Protein AF-A0A5E4I4A8-F1 (afdb_monomer)

Structure (mmCIF, N/CA/C/O backbone):
data_AF-A0A5E4I4A8-F1
#
_entry.id   AF-A0A5E4I4A8-F1
#
loop_
_atom_site.group_PDB
_atom_site.id
_atom_site.type_symbol
_atom_site.label_atom_id
_atom_site.label_alt_id
_atom_site.label_comp_id
_atom_site.label_asym_id
_atom_site.label_entity_id
_atom_site.label_seq_id
_atom_site.pdbx_PDB_ins_code
_atom_site.Cartn_x
_atom_site.Cartn_y
_atom_site.Cartn_z
_atom_site.occupancy
_atom_site.B_iso_or_equiv
_atom_site.auth_seq_id
_atom_site.auth_comp_id
_atom_site.auth_asym_id
_atom_site.auth_atom_id
_atom_site.pdbx_PDB_model_num
ATOM 1 N N . MET A 1 1 ? 33.532 -43.394 12.804 1.00 42.19 1 MET A N 1
ATOM 2 C CA . MET A 1 1 ? 33.111 -42.049 12.345 1.00 42.19 1 MET A CA 1
ATOM 3 C C . MET A 1 1 ? 32.537 -42.157 10.935 1.00 42.19 1 MET A C 1
ATOM 5 O O . MET A 1 1 ? 33.302 -42.261 9.991 1.00 42.19 1 MET A O 1
ATOM 9 N N . VAL A 1 2 ? 31.209 -42.171 10.777 1.00 45.16 2 VAL A N 1
ATOM 10 C CA . VAL A 1 2 ? 30.544 -42.141 9.459 1.00 45.16 2 VAL A CA 1
ATOM 11 C C . VAL A 1 2 ? 29.612 -40.932 9.441 1.00 45.16 2 VAL A C 1
ATOM 13 O O . VAL A 1 2 ? 28.458 -40.999 9.845 1.00 45.16 2 VAL A O 1
ATOM 16 N N . LYS A 1 3 ? 30.147 -39.784 9.027 1.00 49.97 3 LYS A N 1
ATOM 17 C CA . LYS A 1 3 ? 29.369 -38.609 8.617 1.00 49.97 3 LYS A CA 1
ATOM 18 C C . LYS A 1 3 ? 29.697 -38.352 7.151 1.00 49.97 3 LYS A C 1
ATOM 20 O O . LYS A 1 3 ? 30.844 -38.513 6.756 1.00 49.97 3 LYS A O 1
ATOM 25 N N . SER A 1 4 ? 28.704 -37.878 6.397 1.00 52.06 4 SER A N 1
ATOM 26 C CA . SER A 1 4 ? 28.841 -37.271 5.060 1.00 52.06 4 SER A CA 1
ATOM 27 C C . SER A 1 4 ? 28.656 -38.174 3.828 1.00 52.06 4 SER A C 1
ATOM 29 O O . SER A 1 4 ? 29.564 -38.317 3.016 1.00 52.06 4 SER A O 1
ATOM 31 N N . LYS A 1 5 ? 27.431 -38.674 3.592 1.00 49.72 5 LYS A N 1
ATOM 32 C CA . LYS A 1 5 ? 26.949 -38.943 2.211 1.00 49.72 5 LYS A CA 1
ATOM 33 C C . LYS A 1 5 ? 25.520 -38.459 1.892 1.00 49.72 5 LYS A C 1
ATOM 35 O O . LYS A 1 5 ? 25.134 -38.472 0.731 1.00 49.72 5 LYS A O 1
ATOM 40 N N . MET A 1 6 ? 24.762 -37.919 2.855 1.00 45.81 6 MET A N 1
ATOM 41 C CA . MET A 1 6 ? 23.380 -37.445 2.620 1.00 45.81 6 MET A CA 1
ATOM 42 C C . MET A 1 6 ? 23.241 -35.996 2.097 1.00 45.81 6 MET A C 1
ATOM 44 O O . MET A 1 6 ? 22.152 -35.600 1.695 1.00 45.81 6 MET A O 1
ATOM 48 N N . CYS A 1 7 ? 24.314 -35.196 2.024 1.00 48.91 7 CYS A N 1
ATOM 49 C CA . CYS A 1 7 ? 24.229 -33.786 1.586 1.00 48.91 7 CYS A CA 1
ATOM 50 C C . CYS A 1 7 ? 24.335 -33.557 0.063 1.00 48.91 7 CYS A C 1
ATOM 52 O O . CYS A 1 7 ? 24.042 -32.460 -0.415 1.00 48.91 7 CYS A O 1
ATOM 54 N N . ALA A 1 8 ? 24.767 -34.553 -0.717 1.00 51.84 8 ALA A N 1
ATOM 55 C CA . ALA A 1 8 ? 24.942 -34.416 -2.166 1.00 51.84 8 ALA A CA 1
ATOM 56 C C . ALA A 1 8 ? 23.624 -34.363 -2.980 1.00 51.84 8 ALA A C 1
ATOM 58 O O . ALA A 1 8 ? 23.527 -33.499 -3.858 1.00 51.84 8 ALA A O 1
ATOM 59 N N . PRO A 1 9 ? 22.591 -35.194 -2.712 1.00 52.78 9 PRO A N 1
ATOM 60 C CA . PRO A 1 9 ? 21.375 -35.192 -3.532 1.00 52.78 9 PRO A CA 1
ATOM 61 C C . PRO A 1 9 ? 20.520 -33.927 -3.339 1.00 52.78 9 PRO A C 1
ATOM 63 O O . PRO A 1 9 ? 20.054 -33.361 -4.326 1.00 52.78 9 PRO A O 1
ATOM 66 N N . MET A 1 10 ? 20.413 -33.386 -2.116 1.00 51.19 10 MET A N 1
ATOM 67 C CA . MET A 1 10 ? 19.664 -32.140 -1.851 1.00 51.19 10 MET A CA 1
ATOM 68 C C . MET A 1 10 ? 20.210 -30.928 -2.617 1.00 51.19 10 MET A C 1
ATOM 70 O O . MET A 1 10 ? 19.442 -30.110 -3.122 1.00 51.19 10 MET A O 1
ATOM 74 N N . LYS A 1 11 ? 21.539 -30.806 -2.753 1.00 59.72 11 LYS A N 1
ATOM 75 C CA . LYS A 1 11 ? 22.161 -29.687 -3.484 1.00 59.72 11 LYS A CA 1
ATOM 76 C C . LYS A 1 11 ? 21.886 -29.727 -4.990 1.00 59.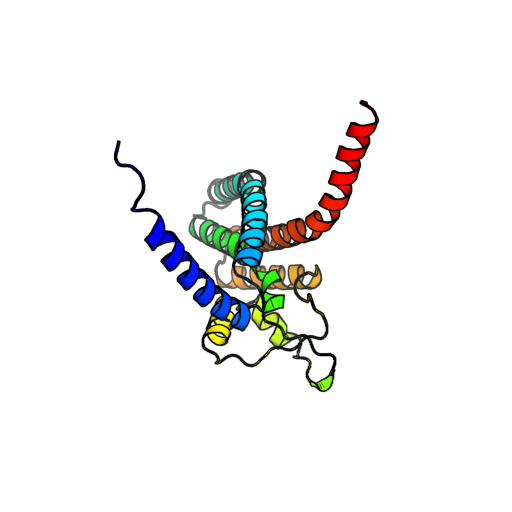72 11 LYS A C 1
ATOM 78 O O . LYS A 1 11 ? 22.001 -28.688 -5.642 1.00 59.72 11 LYS A O 1
ATOM 83 N N . LYS A 1 12 ? 21.574 -30.900 -5.554 1.00 66.94 12 LYS A N 1
ATOM 84 C CA . LYS A 1 12 ? 21.224 -31.063 -6.974 1.00 66.94 12 LYS A CA 1
ATOM 85 C C . LYS A 1 12 ? 19.744 -30.743 -7.204 1.00 66.94 12 LYS A C 1
ATOM 87 O O . LYS A 1 12 ? 19.437 -29.982 -8.117 1.00 66.94 12 LYS A O 1
ATOM 92 N N . THR A 1 13 ? 18.859 -31.212 -6.322 1.00 72.12 13 THR A N 1
ATOM 93 C CA . THR A 1 13 ? 17.416 -30.915 -6.372 1.00 72.12 13 THR A CA 1
ATOM 94 C C . THR A 1 13 ? 17.125 -29.427 -6.163 1.00 72.12 13 THR A C 1
ATOM 96 O O . THR A 1 13 ? 16.393 -28.838 -6.952 1.00 72.12 13 THR A O 1
ATOM 99 N N . ASN A 1 14 ? 17.783 -28.773 -5.196 1.00 71.50 14 ASN A N 1
ATOM 100 C CA . ASN A 1 14 ? 17.645 -27.325 -4.989 1.00 71.50 14 ASN A CA 1
ATOM 101 C C . ASN A 1 14 ? 18.147 -26.503 -6.183 1.00 71.50 14 ASN A C 1
ATOM 103 O O . ASN A 1 14 ? 17.570 -25.466 -6.492 1.00 71.50 14 ASN A O 1
ATOM 107 N N . ARG A 1 15 ? 19.191 -26.966 -6.885 1.00 74.12 15 ARG A N 1
ATOM 108 C CA . ARG A 1 15 ? 19.681 -26.300 -8.102 1.00 74.12 15 ARG A CA 1
ATOM 109 C C . ARG A 1 15 ? 18.706 -26.424 -9.273 1.00 74.12 15 ARG A C 1
ATOM 111 O O . ARG A 1 15 ? 18.556 -25.467 -10.022 1.00 74.12 15 ARG A O 1
ATOM 118 N N . LEU A 1 16 ? 18.045 -27.571 -9.424 1.00 76.06 16 LEU A N 1
ATOM 119 C CA . LEU A 1 16 ? 17.038 -27.785 -10.468 1.00 76.06 16 LEU A CA 1
ATOM 120 C C . LEU A 1 16 ? 15.762 -26.983 -10.206 1.00 76.06 16 LEU A C 1
ATOM 122 O O . LEU A 1 16 ? 15.255 -26.338 -11.118 1.00 76.06 16 LEU A O 1
ATOM 126 N N . LEU A 1 17 ? 15.283 -26.972 -8.959 1.00 71.69 17 LEU A N 1
ATOM 127 C CA . LEU A 1 17 ? 14.150 -26.137 -8.562 1.00 71.69 17 LEU A CA 1
ATOM 128 C C . LEU A 1 17 ? 14.465 -24.658 -8.772 1.00 71.69 17 LEU A C 1
ATOM 130 O O . LEU A 1 17 ? 13.654 -23.956 -9.360 1.00 71.69 17 LEU A O 1
ATOM 134 N N . ARG A 1 18 ? 15.659 -24.206 -8.370 1.00 70.31 18 ARG A N 1
ATOM 135 C CA . ARG A 1 18 ? 16.091 -22.821 -8.570 1.00 70.31 18 ARG A CA 1
ATOM 136 C C . ARG A 1 18 ? 16.099 -22.430 -10.046 1.00 70.31 18 ARG A C 1
ATOM 138 O O . ARG A 1 18 ? 15.486 -21.432 -10.369 1.00 70.31 18 ARG A O 1
ATOM 145 N N . ARG A 1 19 ? 16.659 -23.258 -10.939 1.00 73.56 19 ARG A N 1
ATOM 146 C CA . ARG A 1 19 ? 16.616 -23.001 -12.392 1.00 73.56 19 ARG A CA 1
ATOM 147 C C . ARG A 1 19 ? 15.193 -22.923 -12.939 1.00 73.56 19 ARG A C 1
ATOM 149 O O . ARG A 1 19 ? 14.891 -22.009 -13.685 1.00 73.56 19 ARG A O 1
ATOM 156 N N . LYS A 1 20 ? 14.312 -23.846 -12.540 1.00 77.06 20 LYS A N 1
ATOM 157 C CA . LYS A 1 20 ? 12.912 -23.837 -12.992 1.00 77.06 20 LYS A CA 1
ATOM 158 C C . LYS A 1 20 ? 12.169 -22.586 -12.511 1.00 77.06 20 LYS A C 1
ATOM 160 O O . LYS A 1 20 ? 11.362 -22.032 -13.248 1.00 77.06 20 LYS A O 1
ATOM 165 N N . TRP A 1 21 ? 12.441 -22.144 -11.284 1.00 71.75 21 TRP A N 1
ATOM 166 C CA . TRP A 1 21 ? 11.922 -20.882 -10.767 1.00 71.75 21 TRP A CA 1
ATOM 167 C C . TRP A 1 21 ? 12.550 -19.680 -11.465 1.00 71.75 21 TRP A C 1
ATOM 169 O O . TRP A 1 21 ? 11.814 -18.766 -11.801 1.00 71.75 21 TRP A O 1
ATOM 179 N N . ASP A 1 22 ? 13.853 -19.690 -11.744 1.00 72.12 22 ASP A N 1
ATOM 180 C CA . ASP A 1 22 ? 14.522 -18.637 -12.508 1.00 72.12 22 ASP A CA 1
ATOM 181 C C . ASP A 1 22 ? 13.922 -18.518 -13.911 1.00 72.12 22 ASP A C 1
ATOM 183 O O . ASP A 1 22 ? 13.655 -17.406 -14.332 1.00 72.12 22 ASP A O 1
ATOM 187 N N . ASP A 1 23 ? 13.613 -19.619 -14.601 1.00 70.94 23 ASP A N 1
ATOM 188 C CA . ASP A 1 23 ? 12.958 -19.575 -15.916 1.00 70.94 23 ASP A CA 1
ATOM 189 C C . ASP A 1 23 ? 11.564 -18.927 -15.834 1.00 70.94 23 ASP A C 1
ATOM 191 O O . ASP A 1 23 ? 11.209 -18.100 -16.675 1.00 70.94 23 ASP A O 1
ATOM 195 N N . ILE A 1 24 ? 10.789 -19.253 -14.791 1.00 67.75 24 ILE A N 1
ATOM 196 C CA . ILE A 1 24 ? 9.470 -18.653 -14.544 1.00 67.75 24 ILE A CA 1
ATOM 197 C C . ILE A 1 24 ? 9.620 -17.167 -14.201 1.00 67.75 24 ILE A C 1
ATOM 199 O O . ILE A 1 24 ? 9.024 -16.333 -14.870 1.00 67.75 24 ILE A O 1
ATOM 203 N N . PHE A 1 25 ? 10.435 -16.810 -13.207 1.00 64.06 25 PHE A N 1
ATOM 204 C CA . PHE A 1 25 ? 10.642 -15.427 -12.762 1.00 64.06 25 PHE A CA 1
ATOM 205 C C . PHE A 1 25 ? 11.296 -14.553 -13.837 1.00 64.06 25 PHE A C 1
ATOM 207 O O . PHE A 1 25 ? 10.936 -13.386 -13.984 1.00 64.06 25 PHE A O 1
ATOM 214 N N . TYR A 1 26 ? 12.207 -15.107 -14.631 1.00 63.59 26 TYR A N 1
ATOM 215 C CA . TYR A 1 26 ? 12.830 -14.403 -15.743 1.00 63.59 26 TYR A CA 1
ATOM 216 C C . TYR A 1 26 ? 11.823 -14.150 -16.867 1.00 63.59 26 TYR A C 1
ATOM 218 O O . TYR A 1 26 ? 11.784 -13.041 -17.400 1.00 63.59 26 TYR A O 1
ATOM 226 N N . CYS A 1 27 ? 10.955 -15.120 -17.180 1.00 61.41 27 CYS A N 1
ATOM 227 C CA . CYS A 1 27 ? 9.858 -14.903 -18.126 1.00 61.41 27 CYS A CA 1
ATOM 228 C C . CYS A 1 27 ? 8.823 -13.895 -17.606 1.00 61.41 27 CYS A C 1
ATOM 230 O O . CYS A 1 27 ? 8.285 -13.125 -18.398 1.00 61.41 27 CYS A O 1
ATOM 232 N N . LEU A 1 28 ? 8.545 -13.891 -16.299 1.00 59.41 28 LEU A N 1
ATOM 233 C CA . LEU A 1 28 ? 7.425 -13.146 -15.720 1.00 59.41 28 LEU A CA 1
ATOM 234 C C . L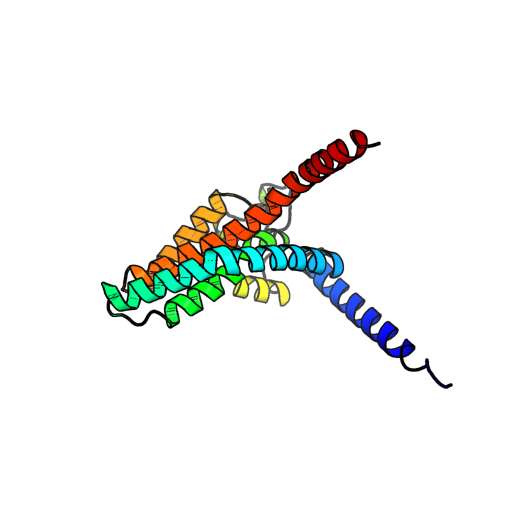EU A 1 28 ? 7.780 -11.720 -15.275 1.00 59.41 28 LEU A C 1
ATOM 236 O O . LEU A 1 28 ? 7.010 -10.794 -15.494 1.00 59.41 28 LEU A O 1
ATOM 240 N N . ILE A 1 29 ? 8.930 -11.558 -14.621 1.00 62.06 29 ILE A N 1
ATOM 241 C CA . ILE A 1 29 ? 9.350 -10.337 -13.908 1.00 62.06 29 ILE A CA 1
ATOM 242 C C . ILE A 1 29 ? 10.686 -9.808 -14.473 1.00 62.06 29 ILE A C 1
ATOM 244 O O . ILE A 1 29 ? 11.164 -8.746 -14.080 1.00 62.06 29 ILE A O 1
ATOM 248 N N . LYS A 1 30 ? 11.309 -10.521 -15.431 1.00 63.62 30 LYS A N 1
ATOM 249 C CA . LYS A 1 30 ? 12.657 -10.215 -15.958 1.00 63.62 30 LYS A CA 1
ATOM 250 C C . LYS A 1 30 ? 13.705 -10.056 -14.845 1.00 63.62 30 LYS A C 1
ATOM 252 O O . LYS A 1 30 ? 14.665 -9.296 -14.981 1.00 63.62 30 LYS A O 1
ATOM 257 N N . ALA A 1 31 ? 13.534 -10.785 -13.743 1.00 60.41 31 ALA A N 1
ATOM 258 C CA . ALA A 1 31 ? 14.435 -10.782 -12.596 1.00 60.41 31 ALA A CA 1
ATOM 259 C C . ALA A 1 31 ? 14.809 -12.215 -12.204 1.00 60.41 31 ALA A C 1
ATOM 261 O O . ALA A 1 31 ? 14.044 -13.151 -12.424 1.00 60.41 31 ALA A O 1
ATOM 262 N N . THR A 1 32 ? 15.997 -12.389 -11.626 1.00 64.38 32 THR A N 1
ATOM 263 C CA . THR A 1 32 ? 16.425 -13.672 -11.056 1.00 64.38 32 THR A CA 1
ATOM 264 C C . THR A 1 32 ? 15.807 -13.871 -9.676 1.00 64.38 32 THR A C 1
ATOM 266 O O . THR A 1 32 ? 15.613 -12.905 -8.932 1.00 64.38 32 THR A O 1
ATOM 269 N N . PHE A 1 33 ? 15.547 -15.126 -9.299 1.00 64.19 33 PHE A N 1
ATOM 270 C CA . PHE A 1 33 ? 14.939 -15.456 -8.008 1.00 64.19 33 PHE A CA 1
ATOM 271 C C . PHE A 1 33 ? 15.772 -14.942 -6.824 1.00 64.19 33 PHE A C 1
ATOM 273 O O . PHE A 1 33 ? 15.227 -14.486 -5.823 1.00 64.19 33 PHE A O 1
ATOM 280 N N . ASP A 1 34 ? 17.101 -14.952 -6.954 1.00 65.31 34 ASP A N 1
ATOM 281 C CA . ASP A 1 34 ? 18.014 -14.442 -5.925 1.00 65.31 34 ASP A CA 1
ATOM 282 C C . ASP A 1 34 ? 17.936 -12.920 -5.754 1.00 65.31 34 ASP A C 1
ATOM 284 O O . ASP A 1 34 ? 18.014 -12.421 -4.631 1.00 65.31 34 ASP A O 1
ATOM 288 N N . LYS A 1 35 ? 17.747 -12.173 -6.849 1.00 68.31 35 LYS A N 1
ATOM 289 C CA . LYS A 1 35 ? 17.573 -10.718 -6.781 1.00 68.31 35 LYS A CA 1
ATOM 290 C C . LYS A 1 35 ? 16.253 -10.373 -6.092 1.00 68.31 35 LYS A C 1
ATOM 292 O O . LYS A 1 35 ? 16.257 -9.576 -5.160 1.00 68.31 35 LYS A O 1
ATOM 297 N N . PHE A 1 36 ? 15.174 -11.048 -6.488 1.00 70.88 36 PHE A N 1
ATOM 298 C CA . PHE A 1 36 ? 13.859 -10.908 -5.864 1.00 70.88 36 PHE A CA 1
ATOM 299 C C . PHE A 1 36 ? 13.888 -11.284 -4.375 1.00 70.88 36 PHE A C 1
ATOM 301 O O . PHE A 1 36 ? 13.353 -10.568 -3.538 1.00 70.88 36 PHE A O 1
ATOM 308 N N . GLY A 1 37 ? 14.561 -12.382 -4.016 1.00 72.00 37 GLY A N 1
ATOM 309 C CA . GLY A 1 37 ? 14.679 -12.819 -2.625 1.00 72.00 37 GLY A CA 1
ATOM 310 C C . GLY A 1 37 ? 15.413 -11.813 -1.734 1.00 72.00 37 GLY A C 1
ATOM 311 O O . GLY A 1 37 ? 14.984 -11.575 -0.605 1.00 72.00 37 GLY A O 1
ATOM 312 N N . ASN A 1 38 ? 16.483 -11.194 -2.241 1.00 73.94 38 ASN A N 1
ATOM 313 C CA . ASN A 1 38 ? 17.201 -10.149 -1.511 1.00 73.94 38 ASN A CA 1
ATOM 314 C C . ASN A 1 38 ? 16.330 -8.897 -1.323 1.00 73.94 38 ASN A C 1
ATOM 316 O O . ASN A 1 38 ? 16.222 -8.410 -0.200 1.00 73.94 38 ASN A O 1
ATOM 320 N N . GLU A 1 39 ? 15.648 -8.446 -2.377 1.00 71.31 39 GLU A N 1
ATOM 321 C CA . GLU A 1 39 ? 14.731 -7.298 -2.351 1.00 71.31 39 GLU A CA 1
ATOM 322 C C . GLU A 1 39 ? 13.589 -7.526 -1.348 1.00 71.31 39 GLU A C 1
ATOM 324 O O . GLU A 1 39 ? 13.425 -6.771 -0.391 1.00 71.31 39 GLU A O 1
ATOM 329 N N . VAL A 1 40 ? 12.905 -8.671 -1.417 1.00 79.00 40 VAL A N 1
ATOM 330 C CA . VAL A 1 40 ? 11.867 -9.035 -0.439 1.00 79.00 40 VAL A CA 1
ATOM 331 C C . VAL A 1 40 ? 12.416 -9.083 0.990 1.00 79.00 40 VAL A C 1
ATOM 333 O O . VAL A 1 40 ? 11.711 -8.700 1.923 1.00 79.00 40 VAL A O 1
ATOM 336 N N . SER A 1 41 ? 13.659 -9.528 1.201 1.00 80.75 41 SER A N 1
ATOM 337 C CA . SER A 1 41 ? 14.250 -9.594 2.545 1.00 80.75 41 SER A CA 1
ATOM 338 C C . SER A 1 41 ? 14.518 -8.211 3.151 1.00 80.75 41 SER A C 1
ATOM 340 O O . SER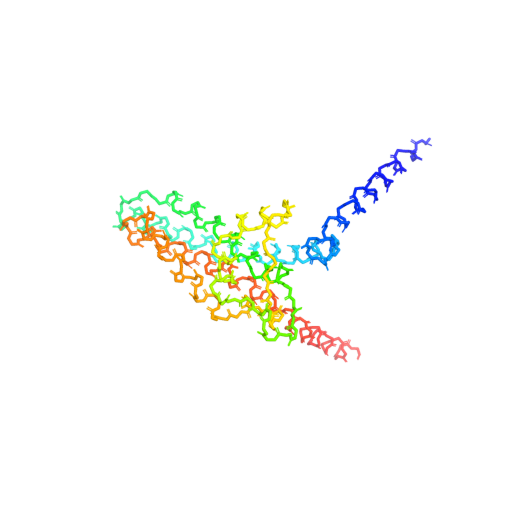 A 1 41 ? 14.265 -8.006 4.344 1.00 80.75 41 SER A O 1
ATOM 342 N N . GLU A 1 42 ? 14.958 -7.249 2.336 1.00 78.69 42 GLU A N 1
ATOM 343 C CA . GLU A 1 42 ? 15.175 -5.859 2.748 1.00 78.69 42 GLU A CA 1
ATOM 344 C C . GLU A 1 42 ? 13.839 -5.183 3.076 1.00 78.69 42 GLU A C 1
ATOM 346 O O . GLU A 1 42 ? 13.679 -4.602 4.158 1.00 78.69 42 GLU A O 1
ATOM 351 N N . HIS A 1 43 ? 12.840 -5.374 2.211 1.00 79.44 43 HIS A N 1
ATOM 352 C CA . HIS A 1 43 ? 11.485 -4.874 2.432 1.00 79.44 43 HIS A CA 1
ATOM 353 C C . HIS A 1 43 ? 10.872 -5.526 3.677 1.00 79.44 43 HIS A C 1
ATOM 355 O O . HIS A 1 43 ? 10.283 -4.837 4.505 1.00 79.44 43 HIS A O 1
ATOM 361 N N . ALA A 1 44 ? 11.079 -6.826 3.902 1.00 84.38 44 ALA A N 1
ATOM 362 C CA . ALA A 1 44 ? 10.578 -7.530 5.081 1.00 84.38 44 ALA A CA 1
ATOM 363 C C . ALA A 1 44 ? 11.198 -7.033 6.393 1.00 84.38 44 ALA A C 1
ATOM 365 O O . ALA A 1 44 ? 10.489 -6.891 7.394 1.00 84.38 44 ALA A O 1
ATOM 366 N N . ALA A 1 45 ? 12.503 -6.746 6.413 1.00 86.56 45 ALA A N 1
ATOM 367 C CA . ALA A 1 45 ? 13.170 -6.223 7.601 1.00 86.56 45 ALA A CA 1
ATOM 368 C C . ALA A 1 45 ? 12.634 -4.833 7.978 1.00 86.56 45 ALA A C 1
ATOM 370 O O . ALA A 1 45 ? 12.312 -4.586 9.147 1.00 86.56 45 ALA A O 1
ATOM 371 N N . PHE A 1 46 ? 12.479 -3.948 6.990 1.00 85.69 46 PHE A N 1
ATOM 372 C CA . PHE A 1 46 ? 11.939 -2.613 7.218 1.00 85.69 46 PHE A CA 1
ATOM 373 C C . PHE A 1 46 ? 10.439 -2.640 7.540 1.00 85.69 46 PHE A C 1
ATOM 375 O O . PHE A 1 46 ? 10.012 -2.017 8.513 1.00 85.69 46 PHE A O 1
ATOM 382 N N . MET A 1 47 ? 9.649 -3.457 6.836 1.00 88.31 47 MET A N 1
ATOM 383 C CA . MET A 1 47 ? 8.244 -3.712 7.168 1.00 88.31 47 MET A CA 1
ATOM 384 C C . MET A 1 47 ? 8.089 -4.203 8.605 1.00 88.31 47 MET A C 1
ATOM 386 O O . MET A 1 47 ? 7.216 -3.722 9.317 1.00 88.31 47 MET A O 1
ATOM 390 N N . LYS A 1 48 ? 8.945 -5.120 9.081 1.00 90.12 48 LYS A N 1
ATOM 391 C CA . LYS A 1 48 ? 8.916 -5.592 10.475 1.00 90.12 48 LYS A CA 1
ATOM 392 C C . LYS A 1 48 ? 9.175 -4.455 11.462 1.00 90.12 48 LYS A C 1
ATOM 394 O O . LYS A 1 48 ? 8.546 -4.401 12.522 1.00 90.12 48 LYS A O 1
ATOM 399 N N . TRP A 1 49 ? 10.095 -3.549 11.133 1.00 92.25 49 TRP A N 1
ATOM 400 C CA . TRP A 1 49 ? 10.370 -2.367 11.945 1.00 92.25 49 TRP A CA 1
ATOM 401 C C . TRP A 1 49 ? 9.160 -1.421 11.992 1.00 92.25 49 TRP A C 1
ATOM 403 O O . TRP A 1 49 ? 8.727 -1.057 13.090 1.00 92.25 49 TRP A O 1
ATOM 413 N N . VAL A 1 50 ? 8.564 -1.101 10.836 1.00 91.50 50 VAL A N 1
ATOM 414 C CA . VAL A 1 50 ? 7.359 -0.255 10.725 1.00 91.50 50 VAL A CA 1
ATOM 415 C C . VAL A 1 50 ? 6.174 -0.902 11.436 1.00 91.50 50 VAL A C 1
ATOM 417 O O . VAL A 1 50 ? 5.482 -0.244 12.212 1.00 91.50 50 VAL A O 1
ATOM 420 N N . ALA A 1 51 ? 5.976 -2.206 11.256 1.00 90.31 51 ALA A N 1
ATOM 421 C CA . ALA A 1 51 ? 4.910 -2.957 11.897 1.00 90.31 51 ALA A CA 1
ATOM 422 C C . ALA A 1 51 ? 5.008 -2.871 13.426 1.00 90.31 51 ALA A C 1
ATOM 424 O O . ALA A 1 51 ? 4.026 -2.593 14.111 1.00 90.31 51 ALA A O 1
ATOM 425 N N . LYS A 1 52 ? 6.213 -3.050 13.977 1.00 92.19 52 LYS A N 1
ATOM 426 C CA . LYS A 1 52 ? 6.424 -3.004 15.426 1.00 92.19 52 LYS A CA 1
ATOM 427 C C . LYS A 1 52 ? 6.301 -1.591 15.999 1.00 92.19 52 LYS A C 1
ATOM 429 O O . LYS A 1 52 ? 5.782 -1.439 17.099 1.00 92.19 52 LYS A O 1
ATOM 434 N N . ARG A 1 53 ? 6.827 -0.573 15.310 1.00 93.38 53 ARG A N 1
ATOM 435 C CA . ARG A 1 53 ? 6.949 0.786 15.871 1.00 93.38 53 ARG A CA 1
ATOM 436 C C . ARG A 1 53 ? 5.826 1.742 15.496 1.00 93.38 53 ARG A C 1
ATOM 438 O O . ARG A 1 53 ? 5.605 2.690 16.236 1.00 93.38 53 ARG A O 1
ATOM 445 N N . ILE A 1 54 ? 5.147 1.517 14.377 1.00 93.50 54 ILE A N 1
ATOM 446 C CA . ILE A 1 54 ? 4.105 2.411 13.859 1.00 93.50 54 ILE A CA 1
ATOM 447 C C . ILE A 1 54 ? 2.770 1.674 13.821 1.00 93.50 54 ILE A C 1
ATOM 449 O O . ILE A 1 54 ? 1.810 2.111 14.453 1.00 93.50 54 ILE A O 1
ATOM 453 N N . LEU A 1 55 ? 2.721 0.523 13.144 1.00 94.06 55 LEU A N 1
ATOM 454 C CA . LEU A 1 55 ? 1.469 -0.208 12.945 1.00 94.06 55 LEU A CA 1
ATOM 455 C C . LEU A 1 55 ? 0.888 -0.699 14.274 1.00 94.06 55 LEU A C 1
ATOM 457 O O . LEU A 1 55 ? -0.294 -0.513 14.520 1.00 94.06 55 LEU A O 1
ATOM 461 N N . MET A 1 56 ? 1.705 -1.268 15.163 1.00 95.06 56 MET A N 1
ATOM 462 C CA . MET A 1 56 ? 1.232 -1.782 16.451 1.00 95.06 56 MET A CA 1
ATOM 463 C C . MET A 1 56 ? 0.618 -0.679 17.341 1.00 95.06 56 MET A C 1
ATOM 465 O O . MET A 1 56 ? -0.544 -0.835 17.719 1.00 95.06 56 MET A O 1
ATOM 469 N N . PRO A 1 57 ? 1.282 0.462 17.626 1.00 96.06 57 PRO A N 1
ATOM 470 C CA . PRO A 1 57 ? 0.634 1.564 18.345 1.00 96.06 57 PRO A CA 1
ATOM 471 C C . PRO A 1 57 ? -0.653 2.053 17.675 1.00 96.06 57 PRO A C 1
ATOM 473 O O . PRO A 1 57 ? -1.655 2.279 18.351 1.00 96.06 57 PRO A O 1
ATOM 476 N N . LEU A 1 58 ? -0.648 2.152 16.343 1.00 96.25 58 LEU A N 1
ATOM 477 C CA . LEU A 1 58 ? -1.809 2.587 15.574 1.00 96.25 58 LEU A CA 1
ATOM 478 C C . LEU A 1 58 ? -2.980 1.599 15.686 1.00 96.25 58 LEU A C 1
ATOM 480 O O . LEU A 1 58 ? -4.121 2.026 15.832 1.00 96.25 58 LEU A O 1
ATOM 484 N N . THR A 1 59 ? -2.713 0.289 15.678 1.00 96.44 59 THR A N 1
ATOM 485 C CA . THR A 1 59 ? -3.737 -0.755 15.859 1.00 96.44 59 THR A CA 1
ATOM 486 C C . THR A 1 59 ? -4.363 -0.693 17.254 1.00 96.44 59 THR A C 1
ATOM 488 O O . THR A 1 59 ? -5.583 -0.772 17.372 1.00 96.44 59 THR A O 1
ATOM 491 N N . VAL A 1 60 ? -3.561 -0.484 18.307 1.00 96.62 60 VAL A N 1
ATOM 492 C CA . VAL A 1 60 ? -4.062 -0.328 19.683 1.00 96.62 60 VAL A CA 1
ATOM 493 C C . VAL A 1 60 ? -4.937 0.916 19.787 1.00 96.62 60 VAL A C 1
ATOM 495 O O . VAL A 1 60 ? -6.065 0.829 20.268 1.00 96.62 60 VAL A O 1
ATOM 498 N N . PHE A 1 61 ? -4.449 2.052 19.281 1.00 96.31 61 PHE A N 1
ATOM 499 C CA . PHE A 1 61 ? -5.216 3.294 19.243 1.00 96.31 61 PHE A CA 1
ATOM 500 C C . PHE A 1 61 ? -6.551 3.101 18.516 1.00 96.31 61 PHE A C 1
ATOM 502 O O . PHE A 1 61 ? -7.599 3.414 19.067 1.00 96.31 61 PHE A O 1
ATOM 509 N N . TYR A 1 62 ? -6.528 2.490 17.333 1.00 96.19 62 TYR A N 1
ATOM 510 C CA . TYR A 1 62 ? -7.715 2.217 16.530 1.00 96.19 62 TYR A CA 1
ATOM 511 C C . TYR A 1 62 ? -8.767 1.370 17.260 1.00 96.19 62 TYR A C 1
ATOM 513 O O . TYR A 1 62 ? -9.954 1.705 17.252 1.00 96.19 62 TYR A O 1
ATOM 521 N N . VAL A 1 63 ? -8.338 0.288 17.920 1.00 96.81 63 VAL A N 1
ATOM 522 C CA . VAL A 1 63 ? -9.231 -0.586 18.696 1.00 96.81 63 VAL A CA 1
ATOM 523 C C . VAL A 1 63 ? -9.837 0.166 19.879 1.00 96.81 63 VAL A C 1
ATOM 525 O O . VAL A 1 63 ? -11.047 0.082 20.090 1.00 96.81 63 VAL A O 1
ATOM 528 N N . LEU A 1 64 ? -9.035 0.946 20.611 1.00 96.25 64 LEU A N 1
ATOM 529 C CA . LEU A 1 64 ? -9.528 1.772 21.715 1.00 96.25 64 LEU A CA 1
ATOM 530 C C . LEU A 1 64 ? -10.524 2.829 21.226 1.00 96.25 64 LEU A C 1
ATOM 532 O O . LEU A 1 64 ? -11.582 2.989 21.831 1.00 96.25 64 LEU A O 1
ATOM 536 N N . THR A 1 65 ?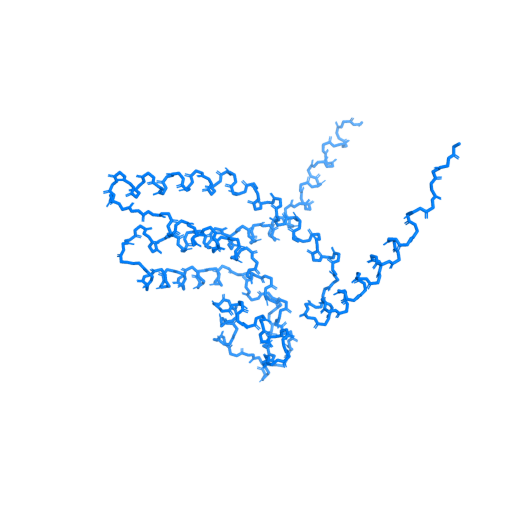 -10.242 3.503 20.107 1.00 95.62 65 THR A N 1
ATOM 537 C CA . THR A 1 65 ? -11.166 4.471 19.505 1.00 95.62 65 THR A CA 1
ATOM 538 C C . THR A 1 65 ? -12.491 3.810 19.125 1.00 95.62 65 THR A C 1
ATOM 540 O O . THR A 1 65 ? -13.560 4.333 19.447 1.00 95.62 65 THR A O 1
ATOM 543 N N . GLY A 1 66 ? -12.434 2.632 18.499 1.00 95.00 66 GLY A N 1
ATOM 544 C CA . GLY A 1 66 ? -13.613 1.869 18.095 1.00 95.00 66 GLY A CA 1
ATOM 545 C C . GLY A 1 66 ? -14.482 1.429 19.268 1.00 95.00 66 GLY A C 1
ATOM 546 O O . GLY A 1 66 ? -15.697 1.615 19.225 1.00 95.00 66 GLY A O 1
ATOM 547 N N . LEU A 1 67 ? -13.869 0.900 20.329 1.00 94.31 67 LEU A N 1
ATOM 548 C CA . LEU A 1 67 ? -14.590 0.385 21.494 1.00 94.31 67 LEU A CA 1
ATOM 549 C C . LEU A 1 67 ? -15.111 1.499 22.412 1.00 94.31 67 LEU A C 1
ATOM 551 O O . LEU A 1 67 ? -16.268 1.449 22.822 1.00 94.31 67 LEU A O 1
ATOM 555 N N . ILE A 1 68 ? -14.286 2.504 22.727 1.00 94.88 68 ILE A N 1
ATOM 556 C CA . ILE A 1 68 ? -14.612 3.524 23.738 1.00 94.88 68 ILE A CA 1
ATOM 557 C C . ILE A 1 68 ? -15.518 4.616 23.159 1.00 94.88 68 ILE A C 1
ATOM 559 O O . ILE A 1 68 ? -16.539 4.947 23.758 1.00 94.88 68 ILE A O 1
ATOM 563 N N . PHE A 1 69 ? -15.163 5.175 21.997 1.00 93.25 69 PHE A N 1
ATOM 564 C CA . PHE A 1 69 ? -15.855 6.347 21.447 1.00 93.25 69 PHE A CA 1
ATOM 565 C C . PHE A 1 69 ? -17.010 5.959 20.529 1.00 93.25 69 PHE A C 1
ATOM 567 O O . PHE A 1 69 ? -18.099 6.518 20.633 1.00 93.25 69 PHE A O 1
ATOM 574 N N . PHE A 1 70 ? -16.784 4.992 19.638 1.00 92.12 70 PHE A N 1
ATOM 575 C CA . PHE A 1 70 ? -17.774 4.604 18.630 1.00 92.12 70 PHE A CA 1
ATOM 576 C C . PHE A 1 70 ? -18.639 3.409 19.049 1.00 92.12 70 PHE A C 1
ATOM 578 O O . PHE A 1 70 ? -19.687 3.199 18.445 1.00 92.12 70 PHE A O 1
ATOM 585 N N . LYS A 1 71 ? -18.234 2.650 20.079 1.00 94.12 71 LYS A N 1
ATOM 586 C CA . LYS A 1 71 ? -18.914 1.436 20.569 1.00 94.12 71 LYS A CA 1
ATOM 587 C C . LYS A 1 71 ? -19.181 0.405 19.461 1.00 94.12 71 LYS A C 1
ATOM 589 O O . LYS A 1 71 ? -20.242 -0.212 19.414 1.00 94.12 71 LYS A O 1
ATOM 594 N N . ILE A 1 72 ? -18.216 0.227 18.557 1.00 94.62 72 ILE A N 1
ATOM 595 C CA . ILE A 1 72 ? -18.299 -0.701 17.421 1.00 94.62 72 ILE A CA 1
ATOM 596 C C . ILE A 1 72 ? -17.200 -1.765 17.470 1.00 94.62 72 ILE A C 1
ATOM 598 O O . ILE A 1 72 ? -16.096 -1.535 17.964 1.00 94.62 72 ILE A O 1
ATOM 602 N N . TYR A 1 73 ? -17.479 -2.921 16.868 1.00 93.94 73 TYR A N 1
ATOM 603 C CA . TYR A 1 73 ? -16.478 -3.958 16.633 1.00 93.94 73 TYR A CA 1
ATOM 604 C C . TYR A 1 73 ? -15.642 -3.627 15.391 1.00 93.94 73 TYR A C 1
ATOM 606 O O . TYR A 1 73 ? -16.151 -3.588 14.272 1.00 93.94 73 TYR A O 1
ATOM 614 N N . VAL A 1 74 ? -14.337 -3.416 15.582 1.00 96.12 74 VAL A N 1
ATOM 615 C CA . VAL A 1 74 ? -13.410 -2.991 14.512 1.00 96.12 74 VAL A CA 1
ATOM 616 C C . VAL A 1 74 ? -12.426 -4.075 14.061 1.00 96.12 74 VAL A C 1
ATOM 618 O O . VAL A 1 74 ? -11.526 -3.812 13.272 1.00 96.12 74 VAL A O 1
ATOM 621 N N . VAL A 1 75 ? -12.579 -5.312 14.543 1.00 95.00 75 VAL A N 1
ATOM 622 C CA . VAL A 1 75 ? -11.634 -6.405 14.248 1.00 95.00 75 VAL A CA 1
ATOM 623 C C . VAL A 1 75 ? -11.592 -6.729 12.751 1.00 95.00 75 VAL A C 1
ATOM 625 O O . VAL A 1 75 ? -10.510 -6.892 12.194 1.00 95.00 75 VAL A O 1
ATOM 628 N N . GLY A 1 76 ? -12.748 -6.766 12.079 1.00 95.00 76 GLY A N 1
ATOM 629 C CA . GLY A 1 76 ? -12.814 -7.067 10.644 1.00 95.00 76 GLY A CA 1
ATOM 630 C C . GLY A 1 76 ? -12.141 -6.002 9.773 1.00 95.00 76 GLY A C 1
ATOM 631 O O . GLY A 1 76 ? -11.371 -6.331 8.871 1.00 95.00 76 GLY A O 1
ATOM 632 N N . SER A 1 77 ? -12.375 -4.723 10.074 1.00 96.31 77 SER A N 1
ATOM 633 C CA . SER A 1 77 ? -11.742 -3.605 9.367 1.00 96.31 77 SER A CA 1
ATOM 634 C C . SER A 1 77 ? -10.243 -3.523 9.666 1.00 96.31 77 SER A C 1
ATOM 636 O O . SER A 1 77 ? -9.457 -3.270 8.759 1.00 96.31 77 SER A O 1
ATOM 638 N N . LEU A 1 78 ? -9.822 -3.832 10.897 1.00 97.06 78 LEU A N 1
ATOM 639 C CA . LEU A 1 78 ? -8.410 -3.931 11.267 1.00 97.06 78 LEU A CA 1
ATOM 640 C C . LEU A 1 78 ? -7.682 -5.042 10.503 1.00 97.06 78 LEU A C 1
ATOM 642 O O . LEU A 1 78 ? -6.588 -4.816 9.988 1.00 97.06 78 LEU A O 1
ATOM 646 N N . PHE A 1 79 ? -8.287 -6.230 10.420 1.00 97.00 79 PHE A N 1
ATOM 647 C CA . PHE A 1 79 ? -7.726 -7.361 9.683 1.00 97.00 79 PHE A CA 1
ATOM 648 C C . PHE A 1 79 ? -7.540 -7.019 8.203 1.00 97.00 79 PHE A C 1
ATOM 650 O O . PHE A 1 79 ? -6.452 -7.206 7.659 1.00 97.00 79 PHE A O 1
ATOM 657 N N . LEU A 1 80 ? -8.567 -6.441 7.569 1.00 96.62 80 LEU A N 1
ATOM 658 C CA . LEU A 1 80 ? -8.459 -5.976 6.188 1.00 96.62 80 LEU A CA 1
ATOM 659 C C . LEU A 1 80 ? -7.415 -4.864 6.042 1.00 96.62 80 LEU A C 1
ATOM 661 O O . LEU A 1 80 ? -6.595 -4.935 5.134 1.00 96.62 80 LEU A O 1
ATOM 665 N N . GLY A 1 81 ? -7.363 -3.896 6.957 1.00 96.75 81 GLY A N 1
ATOM 666 C CA . GLY A 1 81 ? -6.313 -2.876 6.978 1.00 96.75 81 GLY A CA 1
ATOM 667 C C . GLY A 1 81 ? -4.911 -3.490 6.990 1.00 96.75 81 GLY A C 1
ATOM 668 O O . GLY A 1 81 ? -4.071 -3.122 6.174 1.00 96.75 81 GLY A O 1
ATOM 669 N N . ALA A 1 82 ? -4.657 -4.474 7.856 1.00 96.06 82 ALA A N 1
ATOM 670 C CA . ALA A 1 82 ? -3.368 -5.164 7.929 1.00 96.06 82 ALA A CA 1
ATOM 671 C C . ALA A 1 82 ? -3.022 -5.920 6.634 1.00 96.06 82 ALA A C 1
ATOM 673 O O . ALA A 1 82 ? -1.877 -5.866 6.183 1.00 96.06 82 ALA A O 1
ATOM 674 N N . LEU A 1 83 ? -4.005 -6.572 6.002 1.00 95.50 83 LEU A N 1
ATOM 675 C CA . LEU A 1 83 ? -3.817 -7.189 4.686 1.00 95.50 83 LEU A CA 1
ATOM 676 C C . LEU A 1 83 ? -3.445 -6.147 3.628 1.00 95.50 83 LEU A C 1
ATOM 678 O O . LEU A 1 83 ? -2.483 -6.346 2.888 1.00 95.50 83 LEU A O 1
ATOM 682 N N . PHE A 1 84 ? -4.151 -5.014 3.596 1.00 95.75 84 PHE A N 1
ATOM 683 C CA . PHE A 1 84 ? -3.852 -3.922 2.676 1.00 95.75 84 PHE A CA 1
ATOM 684 C C . PHE A 1 84 ? -2.492 -3.282 2.954 1.00 95.75 84 PHE A C 1
ATOM 686 O O . PHE A 1 84 ? -1.831 -2.900 1.998 1.00 95.75 84 PHE A O 1
ATOM 693 N N . PHE A 1 85 ? -2.023 -3.203 4.201 1.00 95.88 85 PHE A N 1
ATOM 694 C CA . PHE A 1 85 ? -0.663 -2.748 4.511 1.00 95.88 85 PHE A CA 1
ATOM 695 C C . PHE A 1 85 ? 0.392 -3.629 3.828 1.00 95.88 85 PHE A C 1
ATOM 697 O O . PHE A 1 85 ? 1.244 -3.114 3.106 1.00 95.88 85 PHE A O 1
ATOM 704 N N . ILE A 1 86 ? 0.302 -4.952 4.008 1.00 92.50 86 ILE A N 1
ATOM 705 C CA . ILE A 1 86 ? 1.251 -5.900 3.405 1.00 92.50 86 ILE A CA 1
ATOM 706 C C . ILE A 1 86 ? 1.155 -5.837 1.884 1.00 92.50 86 ILE A C 1
ATOM 708 O O . ILE A 1 86 ? 2.168 -5.685 1.211 1.00 92.50 86 ILE A O 1
ATOM 712 N N . TYR A 1 87 ? -0.064 -5.914 1.350 1.00 92.88 87 TYR A N 1
ATOM 713 C CA . TYR A 1 87 ? -0.319 -5.859 -0.085 1.00 92.88 87 TYR A CA 1
ATOM 714 C C . TYR A 1 87 ? 0.274 -4.588 -0.701 1.00 92.88 87 TYR A C 1
ATOM 716 O O . TYR A 1 87 ? 1.071 -4.689 -1.626 1.00 92.88 87 TYR A O 1
ATOM 724 N N . SER A 1 88 ? -0.020 -3.417 -0.124 1.00 94.81 88 SER A N 1
ATOM 725 C CA . SER A 1 88 ? 0.433 -2.101 -0.608 1.00 94.81 88 SER A CA 1
ATOM 726 C C . SER A 1 88 ? 1.946 -1.941 -0.643 1.00 94.81 88 SER A C 1
ATOM 728 O O . SER A 1 88 ? 2.444 -1.176 -1.463 1.00 94.81 88 SER A O 1
ATOM 730 N N . ASN A 1 89 ? 2.675 -2.675 0.201 1.00 92.94 89 ASN A N 1
ATOM 731 C CA . ASN A 1 89 ? 4.132 -2.685 0.172 1.00 92.94 89 ASN A CA 1
ATOM 732 C C . ASN A 1 89 ? 4.703 -3.377 -1.076 1.00 92.94 89 ASN A C 1
ATOM 734 O O . ASN A 1 89 ? 5.875 -3.209 -1.340 1.00 92.94 89 ASN A O 1
ATOM 738 N N . PHE A 1 90 ? 3.925 -4.151 -1.835 1.00 90.25 90 PHE A N 1
ATOM 739 C CA . PHE A 1 90 ? 4.392 -4.803 -3.069 1.00 90.25 90 PHE A CA 1
ATOM 740 C C . PHE A 1 90 ? 3.809 -4.175 -4.343 1.00 90.25 90 PHE A C 1
ATOM 742 O O . PHE A 1 90 ? 4.144 -4.595 -5.447 1.00 90.25 90 PHE A O 1
ATOM 749 N N . LEU A 1 91 ? 2.913 -3.185 -4.226 1.00 92.00 91 LEU A N 1
ATOM 750 C CA . LEU A 1 91 ? 2.285 -2.566 -5.400 1.00 92.00 91 LEU A CA 1
ATOM 751 C C . LEU A 1 91 ? 3.282 -1.840 -6.302 1.00 92.00 91 LEU A C 1
ATOM 753 O O . LEU A 1 91 ? 3.144 -1.970 -7.518 1.00 92.00 91 LEU A O 1
ATOM 757 N N . PRO A 1 92 ? 4.255 -1.070 -5.780 1.00 90.75 92 PRO A N 1
ATOM 758 C CA . PRO A 1 92 ? 5.164 -0.350 -6.664 1.00 90.75 92 PRO A CA 1
ATOM 759 C C . PRO A 1 92 ? 6.000 -1.282 -7.551 1.00 90.75 92 PRO A C 1
ATOM 761 O O . PRO A 1 92 ? 6.258 -0.946 -8.706 1.00 90.75 92 PRO A O 1
ATOM 764 N N . ASP A 1 93 ? 6.306 -2.496 -7.083 1.00 88.88 93 ASP A N 1
ATOM 765 C CA . ASP A 1 93 ? 7.038 -3.516 -7.850 1.00 88.88 93 ASP A CA 1
ATOM 766 C C . ASP A 1 93 ? 6.281 -4.028 -9.079 1.00 88.88 93 ASP A C 1
ATOM 768 O O . ASP A 1 93 ? 6.878 -4.614 -9.987 1.00 88.88 93 ASP A O 1
ATOM 772 N N . LEU A 1 94 ? 4.975 -3.765 -9.172 1.00 88.88 94 LEU A N 1
ATOM 773 C CA . LEU A 1 94 ? 4.178 -4.084 -10.356 1.00 88.88 94 LEU A CA 1
ATOM 774 C C . LEU A 1 94 ? 4.600 -3.273 -11.587 1.00 88.88 94 LEU A C 1
ATOM 776 O O . LEU A 1 94 ? 4.236 -3.651 -12.699 1.00 88.88 94 LEU A O 1
ATOM 780 N N . ASP A 1 95 ? 5.413 -2.221 -11.426 1.00 87.62 95 ASP A N 1
ATOM 781 C CA . ASP A 1 95 ? 6.100 -1.568 -12.548 1.00 87.62 95 ASP A CA 1
ATOM 782 C C . ASP A 1 95 ? 6.877 -2.592 -13.409 1.00 87.62 95 ASP A C 1
ATOM 784 O O . ASP A 1 95 ? 6.978 -2.422 -14.623 1.00 87.62 95 ASP A O 1
ATOM 788 N N . SER A 1 96 ? 7.353 -3.700 -12.819 1.00 84.12 96 SER A N 1
ATOM 789 C CA . SER A 1 96 ? 8.029 -4.799 -13.534 1.00 84.12 96 SER A CA 1
ATOM 790 C C . SER A 1 96 ? 7.152 -5.526 -14.562 1.00 84.12 96 SER A C 1
ATOM 792 O O . SER A 1 96 ? 7.675 -6.096 -15.521 1.00 84.12 96 SER A O 1
ATOM 794 N N . LEU A 1 97 ? 5.826 -5.481 -14.400 1.00 85.56 97 LEU A N 1
ATOM 795 C CA . LEU A 1 97 ? 4.871 -6.064 -15.345 1.00 85.56 97 LEU A CA 1
ATOM 796 C C . LEU A 1 97 ? 4.609 -5.147 -16.545 1.00 85.56 97 LEU A C 1
ATOM 798 O O . LEU A 1 97 ? 4.019 -5.582 -17.536 1.00 85.56 97 LEU A O 1
ATOM 802 N N . MET A 1 98 ? 5.041 -3.884 -16.482 1.00 88.62 98 MET A N 1
ATOM 803 C CA . MET A 1 98 ? 4.931 -2.958 -17.601 1.00 88.62 98 MET A CA 1
ATOM 804 C C . MET A 1 98 ? 6.139 -3.078 -18.533 1.00 88.62 98 MET A C 1
ATOM 806 O O . MET A 1 98 ? 7.296 -3.152 -18.121 1.00 88.62 98 MET A O 1
ATOM 810 N N . ILE A 1 99 ? 5.880 -3.045 -19.837 1.00 87.75 99 ILE A N 1
ATOM 811 C CA . ILE A 1 99 ? 6.917 -3.116 -20.862 1.00 87.75 99 ILE A CA 1
ATOM 812 C C . ILE A 1 99 ? 7.339 -1.698 -21.247 1.00 87.75 99 ILE A C 1
ATOM 814 O O . ILE A 1 99 ? 6.540 -0.913 -21.764 1.00 87.75 99 ILE A O 1
ATOM 818 N N . ALA A 1 100 ? 8.617 -1.381 -21.041 1.00 86.19 100 ALA A N 1
ATOM 819 C CA . ALA A 1 100 ? 9.192 -0.124 -21.500 1.00 86.19 100 ALA A CA 1
ATOM 820 C C . ALA A 1 100 ? 9.177 -0.041 -23.040 1.00 86.19 100 ALA A C 1
ATOM 822 O O . ALA A 1 100 ? 9.637 -0.958 -23.723 1.00 86.19 100 ALA A O 1
ATOM 823 N N . THR A 1 101 ? 8.670 1.064 -23.588 1.00 86.81 101 THR A N 1
ATOM 824 C CA . THR A 1 101 ? 8.672 1.352 -25.030 1.00 86.81 101 THR A CA 1
ATOM 825 C C . THR A 1 101 ? 9.053 2.805 -25.301 1.00 86.81 101 THR A C 1
ATOM 827 O O . THR A 1 101 ? 8.653 3.711 -24.572 1.00 86.81 101 THR A O 1
ATOM 830 N N . ASN A 1 102 ? 9.794 3.030 -26.388 1.00 85.00 102 ASN A N 1
ATOM 831 C CA . ASN A 1 102 ? 10.100 4.371 -26.899 1.00 85.00 102 ASN A CA 1
ATOM 832 C C . ASN A 1 102 ? 9.058 4.859 -27.922 1.00 85.00 102 ASN A C 1
ATOM 834 O O . ASN A 1 102 ? 9.030 6.039 -28.269 1.00 85.00 102 ASN A O 1
ATOM 838 N N . ASP A 1 103 ? 8.193 3.963 -28.407 1.00 89.00 103 ASP A N 1
ATOM 839 C CA . ASP A 1 103 ? 7.142 4.297 -29.364 1.00 89.00 103 ASP A CA 1
ATOM 840 C C . ASP A 1 103 ? 5.915 4.860 -28.639 1.00 89.00 103 ASP A C 1
ATOM 842 O O . ASP A 1 103 ? 5.171 4.122 -27.988 1.00 89.00 103 ASP A O 1
ATOM 846 N N . LYS A 1 104 ? 5.681 6.170 -28.796 1.00 85.75 104 LYS A N 1
ATOM 847 C CA . LYS A 1 104 ? 4.530 6.879 -28.216 1.00 85.75 104 LYS A CA 1
ATOM 848 C C . LYS A 1 104 ? 3.183 6.302 -28.661 1.00 85.75 104 LYS A C 1
ATOM 850 O O . LYS A 1 104 ? 2.226 6.405 -27.905 1.00 85.75 104 LYS A O 1
ATOM 855 N N . LYS A 1 105 ? 3.101 5.684 -29.846 1.00 87.69 105 LYS A N 1
ATOM 856 C CA . LYS A 1 105 ? 1.855 5.096 -30.366 1.00 87.69 105 LYS A CA 1
ATOM 857 C C . LYS A 1 105 ? 1.492 3.774 -29.689 1.00 87.69 105 LYS A C 1
ATOM 859 O O . LYS A 1 105 ? 0.350 3.344 -29.785 1.00 87.69 105 LYS A O 1
ATOM 864 N N . ARG A 1 106 ? 2.454 3.122 -29.028 1.00 88.50 106 ARG A N 1
ATOM 865 C CA . ARG A 1 106 ? 2.252 1.848 -28.320 1.00 88.50 106 ARG A CA 1
ATOM 866 C C . ARG A 1 106 ? 1.986 2.012 -26.830 1.00 88.50 106 ARG A C 1
ATOM 868 O O . ARG A 1 106 ? 1.749 1.015 -26.165 1.00 88.50 106 ARG A O 1
ATOM 875 N N . VAL A 1 107 ? 2.080 3.228 -26.297 1.00 91.56 107 VAL A N 1
ATOM 876 C CA . VAL A 1 107 ? 1.944 3.494 -24.861 1.00 91.56 107 VAL A CA 1
ATOM 877 C C . VAL A 1 107 ? 0.517 3.207 -24.425 1.00 91.56 107 VAL A C 1
ATOM 879 O O . VAL A 1 107 ? -0.422 3.715 -25.029 1.00 91.56 107 VAL A O 1
ATOM 882 N N . SER A 1 108 ? 0.367 2.415 -23.366 1.00 91.56 108 SER A N 1
ATOM 883 C CA . SER A 1 108 ? -0.940 2.147 -22.780 1.00 91.56 108 SER A CA 1
ATOM 884 C C . SER A 1 108 ? -1.547 3.411 -22.192 1.00 91.56 108 SER A C 1
ATOM 886 O O . SER A 1 108 ? -0.848 4.260 -21.622 1.00 91.56 108 SER A O 1
ATOM 888 N N . GLU A 1 109 ? -2.868 3.493 -22.283 1.00 92.56 109 GLU A N 1
ATOM 889 C CA . GLU A 1 109 ? -3.635 4.563 -21.665 1.00 92.56 109 GLU A CA 1
ATOM 890 C C . GLU A 1 109 ? -3.433 4.571 -20.147 1.00 92.56 109 GLU A C 1
ATOM 892 O O . GLU A 1 109 ? -3.160 3.547 -19.513 1.00 92.56 109 GLU A O 1
ATOM 897 N N . TRP A 1 110 ? -3.584 5.742 -19.528 1.00 89.44 110 TRP A N 1
ATOM 898 C CA . TRP A 1 110 ? -3.345 5.882 -18.090 1.00 89.44 110 TRP A CA 1
ATOM 899 C C . TRP A 1 110 ? -4.246 4.949 -17.266 1.00 89.44 110 TRP A C 1
ATOM 901 O O . TRP A 1 110 ? -3.783 4.355 -16.300 1.00 89.44 110 TRP A O 1
ATOM 911 N N . HIS A 1 111 ? -5.507 4.763 -17.660 1.00 89.75 111 HIS A N 1
ATOM 912 C CA . HIS A 1 111 ? -6.440 3.910 -16.928 1.00 89.75 111 HIS A CA 1
ATOM 913 C C . HIS A 1 111 ? -6.062 2.424 -17.017 1.00 89.75 111 HIS A C 1
ATOM 915 O O . HIS A 1 111 ? -6.207 1.722 -16.022 1.00 89.75 111 HIS A O 1
ATOM 921 N N . GLU A 1 112 ? -5.505 1.954 -18.144 1.00 90.12 112 GLU A N 1
ATOM 922 C CA . GLU A 1 112 ? -4.977 0.584 -18.268 1.00 90.12 112 GLU A CA 1
ATOM 923 C C . GLU A 1 112 ? -3.831 0.357 -17.270 1.00 90.12 112 GLU A C 1
ATOM 925 O O . GLU A 1 112 ? -3.782 -0.670 -16.596 1.00 90.12 112 GLU A O 1
ATOM 930 N N . LYS A 1 113 ? -2.942 1.350 -17.116 1.00 91.06 113 LYS A N 1
ATOM 931 C CA . LYS A 1 113 ? -1.842 1.293 -16.143 1.00 91.06 113 LYS A CA 1
ATOM 932 C C . LYS A 1 113 ? -2.361 1.283 -14.706 1.00 91.06 113 LYS A C 1
ATOM 934 O O . LYS A 1 113 ? -1.934 0.460 -13.910 1.00 91.06 113 LYS A O 1
ATOM 939 N N . TYR A 1 114 ? -3.289 2.173 -14.357 1.00 91.88 114 TYR A N 1
ATOM 940 C CA . TYR A 1 114 ? -3.816 2.256 -12.988 1.00 91.88 114 TYR A CA 1
ATOM 941 C C . TYR A 1 114 ? -4.731 1.080 -12.621 1.00 91.88 114 TYR A C 1
ATOM 943 O O . TYR A 1 114 ? -4.847 0.758 -11.440 1.00 91.88 114 TYR A O 1
ATOM 951 N N . LEU A 1 115 ? -5.303 0.374 -13.601 1.00 92.56 115 LEU A N 1
ATOM 952 C CA . LEU A 1 115 ? -6.009 -0.885 -13.356 1.00 92.56 115 LEU A CA 1
ATOM 953 C C . LEU A 1 115 ? -5.090 -1.906 -12.664 1.00 92.56 115 LEU A C 1
ATOM 955 O O . LEU A 1 115 ? -5.539 -2.619 -11.769 1.00 92.56 115 LEU A O 1
ATOM 959 N N . LEU A 1 116 ? -3.798 -1.926 -13.024 1.00 90.88 116 LEU A N 1
ATOM 960 C CA . LEU A 1 116 ? -2.789 -2.780 -12.387 1.00 90.88 116 LEU A CA 1
ATOM 961 C C . LEU A 1 116 ? -2.576 -2.426 -10.919 1.00 90.88 116 LEU A C 1
ATOM 963 O O . LEU A 1 116 ? -2.408 -3.321 -10.099 1.00 90.88 116 LEU A O 1
ATOM 967 N N . LEU A 1 117 ? -2.662 -1.143 -10.578 1.00 91.56 117 LEU A N 1
ATOM 968 C CA . LEU A 1 117 ? -2.538 -0.676 -9.204 1.00 91.56 117 LEU A CA 1
ATOM 969 C C . LEU A 1 117 ? -3.753 -1.076 -8.354 1.00 91.56 117 LEU A C 1
ATOM 971 O O . LEU A 1 117 ? -3.615 -1.504 -7.212 1.00 91.56 117 LEU A O 1
ATOM 975 N N . PHE A 1 118 ? -4.959 -0.961 -8.907 1.00 92.94 118 PHE A N 1
ATOM 976 C CA . PHE A 1 118 ? -6.194 -1.215 -8.159 1.00 92.94 118 PHE A CA 1
ATOM 977 C C . PHE A 1 118 ? -6.548 -2.702 -8.061 1.00 92.94 118 PHE A C 1
ATOM 979 O O . PHE A 1 118 ? -7.107 -3.134 -7.054 1.00 92.94 118 PHE A O 1
ATOM 986 N N . PHE A 1 119 ? -6.202 -3.491 -9.080 1.00 91.00 119 PHE A N 1
ATOM 987 C CA . PHE A 1 119 ? -6.620 -4.888 -9.223 1.00 91.00 119 PHE A CA 1
ATOM 988 C C . PHE A 1 119 ? -5.440 -5.834 -9.466 1.00 91.00 119 PHE A C 1
ATOM 990 O O . PHE A 1 119 ? -5.555 -6.804 -10.221 1.00 91.00 119 PHE A O 1
ATOM 997 N N . ALA A 1 120 ? -4.304 -5.580 -8.810 1.00 89.19 120 ALA A N 1
ATOM 998 C CA . ALA A 1 120 ? -3.082 -6.346 -9.031 1.00 89.19 120 ALA A CA 1
ATOM 999 C C . ALA A 1 120 ? -3.256 -7.866 -8.914 1.00 89.19 120 ALA A C 1
ATOM 1001 O O . ALA A 1 120 ? -2.787 -8.547 -9.816 1.00 89.19 120 ALA A O 1
ATOM 1002 N N . PRO A 1 121 ? -3.946 -8.447 -7.906 1.00 86.12 121 PRO A N 1
ATOM 1003 C CA . PRO A 1 121 ? -4.052 -9.904 -7.799 1.00 86.12 121 PRO A CA 1
ATOM 1004 C C . PRO A 1 121 ? -4.706 -10.532 -9.032 1.00 86.12 121 PRO A C 1
ATOM 1006 O O . PRO A 1 121 ? -4.269 -11.575 -9.512 1.00 86.12 121 PRO A O 1
ATOM 1009 N N . VAL A 1 122 ? -5.723 -9.859 -9.576 1.00 88.19 122 VAL A N 1
ATOM 1010 C CA . VAL A 1 122 ? -6.443 -10.300 -10.771 1.00 88.19 122 VAL A CA 1
ATOM 1011 C C . VAL A 1 122 ? -5.542 -10.174 -11.997 1.00 88.19 122 VAL A C 1
ATOM 1013 O O . VAL A 1 122 ? -5.400 -11.131 -12.754 1.00 88.19 122 VAL A O 1
ATOM 1016 N N . LEU A 1 123 ? -4.880 -9.030 -12.184 1.00 86.81 123 LEU A N 1
ATOM 1017 C CA . LEU A 1 123 ? -4.020 -8.824 -13.350 1.00 86.81 123 LEU A CA 1
ATOM 1018 C C . LEU A 1 123 ? -2.743 -9.657 -13.326 1.00 86.81 123 LEU A C 1
ATOM 1020 O O . LEU A 1 123 ? -2.344 -10.160 -14.370 1.00 86.81 123 LEU A O 1
ATOM 1024 N N . VAL A 1 124 ? -2.136 -9.860 -12.159 1.00 84.56 124 VAL A N 1
ATOM 1025 C CA . VAL A 1 124 ? -1.007 -10.779 -11.981 1.00 84.56 124 VAL A CA 1
ATOM 1026 C C . VAL A 1 124 ? -1.438 -12.193 -12.359 1.00 84.56 124 VAL A C 1
ATOM 1028 O O . VAL A 1 124 ? -0.722 -12.860 -13.096 1.00 84.56 124 VAL A O 1
ATOM 1031 N N . TYR A 1 125 ? -2.626 -12.641 -11.942 1.00 87.19 125 TYR A N 1
ATOM 1032 C CA . TYR A 1 125 ? -3.155 -13.944 -12.351 1.00 87.19 125 TYR A CA 1
ATOM 1033 C C . TYR A 1 125 ? -3.325 -14.061 -13.878 1.00 87.19 125 TYR A C 1
ATOM 1035 O O . TYR A 1 125 ? -2.874 -15.041 -14.480 1.00 87.19 125 TYR A O 1
ATOM 1043 N N . TYR A 1 126 ? -3.913 -13.054 -14.533 1.00 85.25 126 TYR A N 1
ATOM 1044 C CA . TYR A 1 126 ? -4.035 -13.034 -15.997 1.00 85.25 126 TYR A CA 1
ATOM 1045 C C . TYR A 1 126 ? -2.671 -12.964 -16.702 1.00 85.25 126 TYR A C 1
ATOM 1047 O O . TYR A 1 126 ? -2.479 -13.591 -17.744 1.00 85.25 126 TYR A O 1
ATOM 1055 N N . ALA A 1 127 ? -1.704 -12.244 -16.134 1.00 82.31 127 ALA A N 1
ATOM 1056 C CA . ALA A 1 127 ? -0.349 -12.160 -16.668 1.00 82.31 127 ALA A CA 1
ATOM 1057 C C . ALA A 1 127 ? 0.371 -13.510 -16.566 1.00 82.31 127 ALA A C 1
ATOM 1059 O O . ALA A 1 127 ? 0.954 -13.972 -17.544 1.00 82.31 127 ALA A O 1
ATOM 1060 N N . VAL A 1 128 ? 0.250 -14.192 -15.424 1.00 78.69 128 VAL A N 1
ATOM 1061 C CA . VAL A 1 128 ? 0.839 -15.520 -15.192 1.00 78.69 128 VAL A CA 1
ATOM 1062 C C . VAL A 1 128 ? 0.205 -16.601 -16.059 1.00 78.69 128 VAL A C 1
ATOM 1064 O O . VAL A 1 128 ? 0.898 -17.510 -16.507 1.00 78.69 128 VAL A O 1
ATOM 1067 N N . SER A 1 129 ? -1.092 -16.501 -16.337 1.00 82.75 129 SER A N 1
ATOM 1068 C CA . SER A 1 129 ? -1.790 -17.431 -17.233 1.00 82.75 129 SER A CA 1
ATOM 1069 C C . SER A 1 129 ? -1.563 -17.145 -18.724 1.00 82.75 129 SER A C 1
ATOM 1071 O O . SER A 1 129 ? -2.082 -17.879 -19.562 1.00 82.75 129 SER A O 1
ATOM 1073 N N . GLY A 1 130 ? -0.795 -16.105 -19.075 1.00 80.75 130 GLY A N 1
ATOM 1074 C CA . GLY A 1 130 ? -0.532 -15.719 -20.466 1.00 80.75 130 GLY A CA 1
ATOM 1075 C C . GLY A 1 130 ? -1.738 -15.103 -21.183 1.00 80.75 130 GLY A C 1
ATOM 1076 O O . GLY A 1 130 ? -1.741 -15.006 -22.406 1.00 80.75 130 GLY A O 1
ATOM 1077 N N . GLN A 1 131 ? -2.767 -14.700 -20.434 1.00 84.69 131 GLN A N 1
ATOM 1078 C CA . GLN A 1 131 ? -4.013 -14.135 -20.958 1.00 84.69 131 GLN A CA 1
ATOM 1079 C C . GLN A 1 131 ? -4.051 -12.600 -20.889 1.00 84.69 131 GLN A C 1
ATOM 1081 O O . GLN A 1 131 ? -4.925 -11.977 -21.491 1.00 84.69 131 GLN A O 1
ATOM 1086 N N . ALA A 1 132 ? -3.130 -11.969 -20.154 1.00 83.69 132 ALA A N 1
ATOM 1087 C CA . ALA A 1 132 ? -3.088 -10.515 -20.048 1.00 83.69 132 ALA A CA 1
ATOM 1088 C C . ALA A 1 132 ? -2.553 -9.859 -21.326 1.00 83.69 132 ALA A C 1
ATOM 1090 O O . ALA A 1 132 ? -1.527 -10.256 -21.881 1.00 83.69 132 ALA A O 1
ATOM 1091 N N . LYS A 1 133 ? -3.210 -8.771 -21.738 1.00 85.62 133 LYS A N 1
ATOM 1092 C CA . LYS A 1 133 ? -2.669 -7.841 -22.732 1.00 85.62 133 LYS A CA 1
ATOM 1093 C C . LYS A 1 133 ? -1.418 -7.156 -22.152 1.00 85.62 133 LYS A C 1
ATOM 1095 O O . LYS A 1 133 ? -1.462 -6.720 -21.000 1.00 85.62 133 LYS A O 1
ATOM 1100 N N . PRO A 1 134 ? -0.323 -7.013 -22.921 1.00 86.94 134 PRO A N 1
ATOM 1101 C CA . PRO A 1 134 ? 0.854 -6.285 -22.459 1.00 86.94 134 PRO A CA 1
ATOM 1102 C C . PRO A 1 134 ? 0.514 -4.813 -22.192 1.00 86.94 134 PRO A C 1
ATOM 1104 O O . PRO A 1 134 ? -0.092 -4.148 -23.034 1.00 86.94 134 PRO A O 1
ATOM 1107 N N . ILE A 1 135 ? 0.935 -4.308 -21.031 1.00 89.25 135 ILE A N 1
ATOM 1108 C CA . ILE A 1 135 ? 0.805 -2.897 -20.654 1.00 89.25 135 ILE A CA 1
ATOM 1109 C C . ILE A 1 135 ? 2.124 -2.203 -20.974 1.00 89.25 135 ILE A C 1
ATOM 1111 O O . ILE A 1 135 ? 3.177 -2.616 -20.489 1.00 89.25 135 ILE A O 1
ATOM 1115 N N . TYR A 1 136 ? 2.080 -1.145 -21.779 1.00 90.44 136 TYR A N 1
ATOM 1116 C CA . TYR A 1 136 ? 3.281 -0.433 -22.211 1.00 90.44 136 TYR A CA 1
ATOM 1117 C C . TYR A 1 136 ? 3.435 0.915 -21.514 1.00 90.44 136 TYR A C 1
ATOM 1119 O O . TYR A 1 136 ? 2.482 1.683 -21.367 1.00 90.44 136 TYR A O 1
ATOM 1127 N N . THR A 1 137 ? 4.667 1.257 -21.154 1.00 89.31 137 THR A N 1
ATOM 1128 C CA . THR A 1 137 ? 4.994 2.530 -20.510 1.00 89.31 137 THR A CA 1
ATOM 1129 C C . THR A 1 137 ? 6.239 3.171 -21.117 1.00 89.31 137 THR A C 1
ATOM 1131 O O . THR A 1 137 ? 7.157 2.486 -21.558 1.00 89.31 137 THR A O 1
ATOM 1134 N N . THR A 1 138 ? 6.281 4.504 -21.144 1.00 86.25 138 THR A N 1
ATOM 1135 C CA . THR A 1 138 ? 7.499 5.266 -21.473 1.00 86.25 138 THR A CA 1
ATOM 1136 C C . THR A 1 138 ? 8.356 5.532 -20.242 1.00 86.25 138 THR A C 1
ATOM 1138 O O . THR A 1 138 ? 9.536 5.850 -20.366 1.00 86.25 138 THR A O 1
ATOM 1141 N N . LYS A 1 139 ? 7.771 5.422 -19.045 1.00 75.06 139 LYS A N 1
ATOM 1142 C CA . LYS A 1 139 ? 8.447 5.636 -17.768 1.00 75.06 139 LYS A CA 1
ATOM 1143 C C . LYS A 1 139 ? 8.717 4.289 -17.121 1.00 75.06 139 LYS A C 1
ATOM 1145 O O . LYS A 1 139 ? 7.790 3.514 -16.928 1.00 75.06 139 LYS A O 1
ATOM 1150 N N . GLY A 1 140 ? 9.969 4.036 -16.748 1.00 73.12 140 GLY A N 1
ATOM 1151 C CA . GLY A 1 140 ? 10.365 2.770 -16.122 1.00 73.12 140 GLY A CA 1
ATOM 1152 C C . GLY A 1 140 ? 9.855 2.565 -14.690 1.00 73.12 140 GLY A C 1
ATOM 1153 O O . GLY A 1 140 ? 9.982 1.460 -14.182 1.00 73.12 140 GLY A O 1
ATOM 1154 N N . LYS A 1 141 ? 9.315 3.607 -14.040 1.00 84.38 141 LYS A N 1
ATOM 1155 C CA . LYS A 1 141 ? 8.752 3.542 -12.685 1.00 84.38 141 LYS A CA 1
ATOM 1156 C C . LYS A 1 141 ? 7.506 4.435 -12.555 1.00 84.38 141 LYS A C 1
ATOM 1158 O O . LYS A 1 141 ? 7.622 5.594 -12.157 1.00 84.38 141 LYS A O 1
ATOM 1163 N N . GLU A 1 142 ? 6.332 3.960 -12.965 1.00 89.12 142 GLU A N 1
ATOM 1164 C CA . GLU A 1 142 ? 5.084 4.743 -12.892 1.00 89.12 142 GLU A CA 1
ATOM 1165 C C . GLU A 1 142 ? 4.525 4.775 -11.461 1.00 89.12 142 GLU A C 1
ATOM 1167 O O . GLU A 1 142 ? 4.011 5.805 -11.004 1.00 89.12 142 GLU A O 1
ATOM 1172 N N . PHE A 1 143 ? 4.674 3.675 -10.724 1.00 92.25 143 PHE A N 1
ATOM 1173 C CA . PHE A 1 143 ? 4.153 3.531 -9.367 1.00 92.25 143 PHE A CA 1
ATOM 1174 C C . PHE A 1 143 ? 5.102 4.054 -8.285 1.00 92.25 143 PHE A C 1
ATOM 1176 O O . PHE A 1 143 ? 4.670 4.353 -7.173 1.00 92.25 143 PHE A O 1
ATOM 1183 N N . HIS A 1 144 ? 6.361 4.338 -8.598 1.00 91.69 144 HIS A N 1
ATOM 1184 C CA . HIS A 1 144 ? 7.279 4.984 -7.650 1.00 91.69 144 HIS A CA 1
ATOM 1185 C C . HIS A 1 144 ? 7.110 6.511 -7.608 1.00 91.69 144 HIS A C 1
ATOM 1187 O O . HIS A 1 144 ? 8.078 7.269 -7.633 1.00 91.69 144 HIS A O 1
ATOM 1193 N N . THR A 1 145 ? 5.864 6.986 -7.587 1.00 90.62 145 THR A N 1
ATOM 1194 C CA . THR A 1 145 ? 5.537 8.414 -7.586 1.00 90.62 145 THR A CA 1
ATOM 1195 C C . THR A 1 145 ? 4.523 8.749 -6.501 1.00 90.62 145 THR A C 1
ATOM 1197 O O . THR A 1 145 ? 3.594 7.989 -6.229 1.00 90.62 145 THR A O 1
ATOM 1200 N N . THR A 1 146 ? 4.637 9.946 -5.921 1.00 90.00 146 THR A N 1
ATOM 1201 C CA . THR A 1 146 ? 3.644 10.461 -4.963 1.00 90.00 146 THR A CA 1
ATOM 1202 C C . THR A 1 146 ? 2.254 10.556 -5.593 1.00 90.00 146 THR A C 1
ATOM 1204 O O . THR A 1 146 ? 1.251 10.364 -4.913 1.00 90.00 146 THR A O 1
ATOM 1207 N N . LYS A 1 147 ? 2.178 10.794 -6.910 1.00 92.56 147 LYS A N 1
ATOM 1208 C CA . LYS A 1 147 ? 0.910 10.794 -7.648 1.00 92.56 147 LYS A CA 1
ATOM 1209 C C . LYS A 1 147 ? 0.231 9.422 -7.593 1.00 92.56 147 LYS A C 1
ATOM 1211 O O . LYS A 1 147 ? -0.967 9.365 -7.317 1.00 92.56 147 LYS A O 1
ATOM 1216 N N . ALA A 1 148 ? 0.977 8.341 -7.824 1.00 93.50 148 ALA A N 1
ATOM 1217 C CA . ALA A 1 148 ? 0.445 6.984 -7.736 1.00 93.50 148 ALA A CA 1
ATOM 1218 C C . ALA A 1 148 ? -0.011 6.650 -6.307 1.00 93.50 148 ALA A C 1
ATOM 1220 O O . ALA A 1 148 ? -1.135 6.183 -6.133 1.00 93.50 148 ALA A O 1
ATOM 1221 N N . LEU A 1 149 ? 0.787 7.013 -5.292 1.00 95.19 149 LEU A N 1
ATOM 1222 C CA . LEU A 1 149 ? 0.416 6.884 -3.878 1.00 95.19 149 LEU A CA 1
ATOM 1223 C C . LEU A 1 149 ? -0.909 7.593 -3.562 1.00 95.19 149 LEU A C 1
ATOM 1225 O O . LEU A 1 149 ? -1.821 6.971 -3.026 1.00 95.19 149 LEU A O 1
ATOM 1229 N N . VAL A 1 150 ? -1.034 8.882 -3.894 1.00 96.12 150 VAL A N 1
ATOM 1230 C CA . VAL A 1 150 ? -2.252 9.662 -3.607 1.00 96.12 150 VAL A CA 1
ATOM 1231 C C . VAL A 1 150 ? -3.455 9.059 -4.325 1.00 96.12 150 VAL A C 1
ATOM 1233 O O . VAL A 1 150 ? -4.503 8.871 -3.713 1.00 96.12 150 VAL A O 1
ATOM 1236 N N . THR A 1 151 ? -3.296 8.690 -5.597 1.00 96.19 151 THR A N 1
ATOM 1237 C CA . THR A 1 151 ? -4.374 8.072 -6.380 1.00 96.19 151 THR A CA 1
ATOM 1238 C C . THR A 1 151 ? -4.827 6.750 -5.754 1.00 96.19 151 THR A C 1
ATOM 1240 O O . THR A 1 151 ? -6.025 6.502 -5.628 1.00 96.19 151 THR A O 1
ATOM 1243 N N . TYR A 1 152 ? -3.882 5.922 -5.308 1.00 96.69 152 TYR A N 1
ATOM 1244 C CA . TYR A 1 152 ? -4.161 4.661 -4.630 1.00 96.69 152 TYR A CA 1
ATOM 1245 C C . TYR A 1 152 ? -4.841 4.857 -3.269 1.00 96.69 152 TYR A C 1
ATOM 1247 O O . TYR A 1 152 ? -5.825 4.186 -2.972 1.00 96.69 152 TYR A O 1
ATOM 1255 N N . VAL A 1 153 ? -4.383 5.815 -2.462 1.00 97.31 153 VAL A N 1
ATOM 1256 C CA . VAL A 1 153 ? -5.009 6.154 -1.174 1.00 97.31 153 VAL A CA 1
ATOM 1257 C C . VAL A 1 153 ? -6.443 6.654 -1.376 1.00 97.31 153 VAL A C 1
ATOM 1259 O O . VAL A 1 153 ? -7.341 6.224 -0.654 1.00 97.31 153 VAL A O 1
ATOM 1262 N N . CYS A 1 154 ? -6.695 7.495 -2.384 1.00 97.50 154 CYS A N 1
ATOM 1263 C CA . CYS A 1 154 ? -8.052 7.913 -2.744 1.00 97.50 154 CYS A CA 1
ATOM 1264 C C . CYS A 1 154 ? -8.922 6.720 -3.158 1.00 97.50 154 CYS A C 1
ATOM 1266 O O . CYS A 1 154 ? -10.061 6.610 -2.706 1.00 97.50 154 CYS A O 1
ATOM 1268 N N . PHE A 1 155 ? -8.385 5.801 -3.964 1.00 96.94 155 PHE A N 1
ATOM 1269 C CA . PHE A 1 155 ? -9.079 4.567 -4.324 1.00 96.94 155 PHE A CA 1
ATOM 1270 C C . PHE A 1 155 ? -9.427 3.723 -3.088 1.00 96.94 155 PHE A C 1
ATOM 1272 O O . PHE A 1 155 ? -10.577 3.320 -2.940 1.00 96.94 155 PHE A O 1
ATOM 1279 N N . LEU A 1 156 ? -8.484 3.511 -2.163 1.00 97.38 156 LEU A N 1
ATOM 1280 C CA . LEU A 1 156 ? -8.734 2.761 -0.927 1.00 97.38 156 LEU A CA 1
ATOM 1281 C C . LEU A 1 156 ? -9.760 3.435 -0.019 1.00 97.38 156 LEU A C 1
ATOM 1283 O O . LEU A 1 156 ? -10.536 2.743 0.636 1.00 97.38 156 LEU A O 1
ATOM 1287 N N . PHE A 1 157 ? -9.780 4.768 0.023 1.00 97.19 157 PHE A N 1
ATOM 1288 C CA . PHE A 1 157 ? -10.811 5.509 0.741 1.00 97.19 157 PHE A CA 1
ATOM 1289 C C . PHE A 1 157 ? -12.196 5.254 0.132 1.00 97.19 157 PHE A C 1
ATOM 1291 O O . PHE A 1 157 ? -13.110 4.866 0.856 1.00 97.19 157 PHE A O 1
ATOM 1298 N N . LEU A 1 158 ? -12.339 5.376 -1.195 1.00 97.25 158 LEU A N 1
ATOM 1299 C CA . LEU A 1 158 ? -13.593 5.070 -1.898 1.00 97.25 158 LEU A CA 1
ATOM 1300 C C . LEU A 1 158 ? -14.016 3.608 -1.703 1.00 97.25 158 LEU A C 1
ATOM 1302 O O . LEU A 1 158 ? -15.183 3.330 -1.445 1.00 97.25 158 LEU A O 1
ATOM 1306 N N . PHE A 1 159 ? -13.067 2.676 -1.767 1.00 96.00 159 PHE A N 1
ATOM 1307 C CA . PHE A 1 159 ? -13.322 1.261 -1.523 1.00 96.00 159 PHE A CA 1
ATOM 1308 C C . PHE A 1 159 ? -13.768 1.003 -0.076 1.00 96.00 159 PHE A C 1
ATOM 1310 O O . PHE A 1 159 ? -14.714 0.256 0.166 1.00 96.00 159 PHE A O 1
ATOM 1317 N N . GLY A 1 160 ? -13.157 1.689 0.892 1.00 96.06 160 GLY A N 1
ATOM 1318 C CA . GLY A 1 160 ? -13.581 1.663 2.287 1.00 96.06 160 GLY A CA 1
ATOM 1319 C C . GLY A 1 160 ? -15.022 2.142 2.471 1.00 96.06 160 GLY A C 1
ATOM 1320 O O . GLY A 1 160 ? -15.761 1.513 3.227 1.00 96.06 160 GLY A O 1
ATOM 1321 N N . LEU A 1 161 ? -15.433 3.213 1.776 1.00 96.81 161 LEU A N 1
ATOM 1322 C CA . LEU A 1 161 ? -16.808 3.737 1.840 1.00 96.81 161 LEU A CA 1
ATOM 1323 C C . LEU A 1 161 ? -17.845 2.705 1.379 1.00 96.81 161 LEU A C 1
ATOM 1325 O O . LEU A 1 161 ? -18.951 2.676 1.912 1.00 96.81 161 LEU A O 1
ATOM 1329 N N . VAL A 1 162 ? -17.489 1.852 0.413 1.00 97.00 162 VAL A N 1
ATOM 1330 C CA . VAL A 1 162 ? -18.352 0.756 -0.054 1.00 97.00 162 VAL A CA 1
ATOM 1331 C C . VAL A 1 162 ? -18.469 -0.347 1.003 1.00 97.00 162 VAL A C 1
ATOM 1333 O O . VAL A 1 162 ? -19.549 -0.899 1.196 1.00 97.00 162 VAL A O 1
ATOM 1336 N N . LEU A 1 163 ? -17.375 -0.667 1.701 1.00 96.25 163 LEU A N 1
ATOM 1337 C CA . LEU A 1 163 ? -17.334 -1.766 2.671 1.00 96.25 163 LEU A CA 1
ATOM 1338 C C . LEU A 1 163 ? -17.957 -1.418 4.029 1.00 96.25 163 LEU A C 1
ATOM 1340 O O . LEU A 1 163 ? -18.543 -2.292 4.669 1.00 96.25 163 LEU A O 1
ATOM 1344 N N . TRP A 1 164 ? -17.834 -0.167 4.489 1.00 95.94 164 TRP A N 1
ATOM 1345 C CA . TRP A 1 164 ? -18.310 0.233 5.814 1.00 95.94 164 TRP A CA 1
ATOM 1346 C C . TRP A 1 164 ? -18.979 1.601 5.846 1.00 95.94 164 TRP A C 1
ATOM 1348 O O . TRP A 1 164 ? -18.452 2.606 5.372 1.00 95.94 164 TRP A O 1
ATOM 1358 N N . ARG A 1 165 ? -20.094 1.663 6.581 1.00 93.25 165 ARG A N 1
ATOM 1359 C CA . ARG A 1 165 ? -20.818 2.910 6.855 1.00 93.25 165 ARG A CA 1
ATOM 1360 C C . ARG A 1 165 ? -20.110 3.809 7.874 1.00 93.25 165 ARG A C 1
ATOM 1362 O O . ARG A 1 165 ? -20.274 5.024 7.830 1.00 93.25 165 ARG A O 1
ATOM 1369 N N . ASN A 1 166 ? -19.363 3.236 8.820 1.00 93.81 166 ASN A N 1
ATOM 1370 C CA . ASN A 1 166 ? -18.758 4.009 9.902 1.00 93.81 166 ASN A CA 1
ATOM 1371 C C . ASN A 1 166 ? -17.451 4.703 9.450 1.00 93.81 166 ASN A C 1
ATOM 1373 O O . ASN A 1 166 ? -16.591 4.023 8.879 1.00 93.81 166 ASN A O 1
ATOM 1377 N N . PRO A 1 167 ? -17.255 6.004 9.757 1.00 92.81 167 PRO A N 1
ATOM 1378 C CA . PRO A 1 167 ? -16.054 6.760 9.388 1.00 92.81 167 PRO A CA 1
ATOM 1379 C C . PRO A 1 167 ? -14.747 6.157 9.887 1.00 92.81 167 PRO A C 1
ATOM 1381 O O . PRO A 1 167 ? -13.744 6.153 9.174 1.00 92.81 167 PRO A O 1
ATOM 1384 N N . LEU A 1 168 ? -14.750 5.571 11.081 1.00 94.06 168 LEU A N 1
ATOM 1385 C CA . LEU A 1 168 ? -13.564 4.926 11.623 1.00 94.06 168 LEU A CA 1
ATOM 1386 C C . LEU A 1 168 ? -13.190 3.672 10.815 1.00 94.06 168 LEU A C 1
ATOM 1388 O O . LEU A 1 168 ? -12.019 3.380 10.603 1.00 94.06 168 LEU A O 1
ATOM 1392 N N . GLN A 1 169 ? -14.173 2.912 10.336 1.00 95.31 169 GLN A N 1
ATOM 1393 C CA . GLN A 1 169 ? -13.906 1.667 9.618 1.00 95.31 169 GLN A CA 1
ATOM 1394 C C . GLN A 1 169 ? -13.410 1.911 8.196 1.00 95.31 169 GLN A C 1
ATOM 1396 O O . GLN A 1 169 ? -12.430 1.291 7.801 1.00 95.31 169 GLN A O 1
ATOM 1401 N N . HIS A 1 170 ? -14.002 2.841 7.445 1.00 94.44 170 HIS A N 1
ATOM 1402 C CA . HIS A 1 170 ? -13.559 3.079 6.069 1.00 94.44 170 HIS A CA 1
ATOM 1403 C C . HIS A 1 170 ? -12.246 3.866 5.958 1.00 94.44 170 HIS A C 1
ATOM 1405 O O . HIS A 1 170 ? -11.572 3.778 4.934 1.00 94.44 170 HIS A O 1
ATOM 1411 N N . THR A 1 171 ? -11.839 4.597 7.000 1.00 95.31 171 THR A N 1
ATOM 1412 C CA . THR A 1 171 ? -10.542 5.299 7.024 1.00 95.31 171 THR A CA 1
ATOM 1413 C C . THR A 1 171 ? -9.356 4.369 7.287 1.00 95.31 171 THR A C 1
ATOM 1415 O O . THR A 1 171 ? -8.223 4.738 6.985 1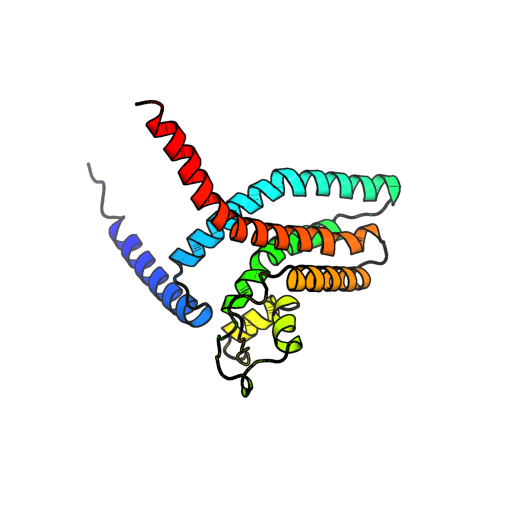.00 95.31 171 THR A O 1
ATOM 1418 N N . ILE A 1 172 ? -9.575 3.141 7.776 1.00 96.50 172 ILE A N 1
ATOM 1419 C CA . ILE A 1 172 ? -8.463 2.230 8.084 1.00 96.50 172 ILE A CA 1
ATOM 1420 C C . ILE A 1 172 ? -7.702 1.789 6.833 1.00 96.50 172 ILE A C 1
ATOM 1422 O O . ILE A 1 172 ? -6.477 1.692 6.867 1.00 96.50 172 ILE A O 1
ATOM 1426 N N . LEU A 1 173 ? -8.410 1.563 5.720 1.00 96.44 173 LEU A N 1
ATOM 1427 C CA . LEU A 1 173 ? -7.812 1.119 4.462 1.00 96.44 173 LEU A CA 1
ATOM 1428 C C . LEU A 1 173 ? -6.842 2.149 3.877 1.00 96.44 173 LEU A C 1
ATOM 1430 O O . LEU A 1 173 ? -5.689 1.782 3.662 1.00 96.44 173 LEU A O 1
ATOM 1434 N N . PRO A 1 174 ? -7.227 3.422 3.649 1.00 97.31 174 PRO A N 1
ATOM 1435 C CA . PRO A 1 174 ? -6.295 4.418 3.127 1.00 97.31 174 PRO A CA 1
ATOM 1436 C C . PRO A 1 174 ? -5.120 4.674 4.074 1.00 97.31 174 PRO A C 1
ATOM 1438 O O . PRO A 1 174 ? -4.011 4.896 3.595 1.00 97.31 174 PRO A O 1
ATOM 1441 N N . ILE A 1 175 ? -5.319 4.589 5.396 1.00 97.25 175 ILE A N 1
ATOM 1442 C CA . ILE A 1 175 ? -4.230 4.753 6.368 1.00 97.25 175 ILE A CA 1
ATOM 1443 C C . ILE A 1 175 ? -3.244 3.583 6.278 1.00 97.25 175 ILE A C 1
ATOM 1445 O O . ILE A 1 175 ? -2.049 3.799 6.096 1.00 97.25 175 ILE A O 1
ATOM 1449 N N . PHE A 1 176 ? -3.720 2.342 6.394 1.00 97.44 176 PHE A N 1
ATOM 1450 C CA . PHE A 1 176 ? -2.845 1.169 6.432 1.00 97.44 176 PHE A CA 1
ATOM 1451 C C . PHE A 1 176 ? -2.241 0.870 5.062 1.00 97.44 176 PHE A C 1
ATOM 1453 O O . PHE A 1 176 ? -1.040 0.628 4.961 1.00 97.44 176 PHE A O 1
ATOM 1460 N N . GLY A 1 177 ? -3.041 0.930 3.998 1.00 96.88 177 GLY A N 1
ATOM 1461 C CA . GLY A 1 177 ? -2.550 0.757 2.637 1.00 96.88 177 GLY A CA 1
ATOM 1462 C C . GLY A 1 177 ? -1.605 1.884 2.219 1.00 96.88 177 GLY A C 1
ATOM 1463 O O . GLY A 1 177 ? -0.534 1.618 1.680 1.00 96.88 177 GLY A O 1
ATOM 1464 N N . GLY A 1 178 ? -1.925 3.136 2.561 1.00 96.88 178 GLY A N 1
ATOM 1465 C CA . GLY A 1 178 ? -1.022 4.268 2.353 1.00 96.88 178 GLY A CA 1
ATOM 1466 C C . GLY A 1 178 ? 0.300 4.103 3.101 1.00 96.88 178 GLY A C 1
ATOM 1467 O O . GLY A 1 178 ? 1.358 4.328 2.520 1.00 96.88 178 GLY A O 1
ATOM 1468 N N . LEU A 1 179 ? 0.266 3.639 4.356 1.00 96.19 179 LEU A N 1
ATOM 1469 C CA . LEU A 1 179 ? 1.474 3.361 5.134 1.00 96.19 179 LEU A CA 1
ATOM 1470 C C . LEU A 1 179 ? 2.307 2.224 4.526 1.00 96.19 179 LEU A C 1
ATOM 1472 O O . LEU A 1 179 ? 3.528 2.334 4.491 1.00 96.19 179 LEU A O 1
ATOM 1476 N N . GLY A 1 180 ? 1.678 1.159 4.024 1.00 95.25 180 GLY A N 1
ATOM 1477 C CA . GLY A 1 180 ? 2.374 0.066 3.337 1.00 95.25 180 GLY A CA 1
ATOM 1478 C C . GLY A 1 180 ? 3.074 0.541 2.063 1.00 95.25 180 GLY A C 1
ATOM 1479 O O . GLY A 1 180 ? 4.253 0.277 1.858 1.00 95.25 180 GLY A O 1
ATOM 1480 N N . TYR A 1 181 ? 2.387 1.348 1.260 1.00 95.12 181 TYR A N 1
ATOM 1481 C CA . TYR A 1 181 ? 2.960 1.953 0.058 1.00 95.12 181 TYR A CA 1
ATOM 1482 C C . TYR A 1 181 ? 4.106 2.921 0.394 1.00 95.12 181 TYR A C 1
ATOM 1484 O O . TYR A 1 181 ? 5.174 2.880 -0.214 1.00 95.12 181 TYR A O 1
ATOM 1492 N N . LEU A 1 182 ? 3.914 3.785 1.395 1.00 94.19 182 LEU A N 1
ATOM 1493 C CA . LEU A 1 182 ? 4.957 4.684 1.893 1.00 94.19 182 LEU A CA 1
ATOM 1494 C C . LEU A 1 182 ? 6.164 3.915 2.426 1.00 94.19 182 LEU A C 1
ATOM 1496 O O . LEU A 1 182 ? 7.287 4.373 2.256 1.00 94.19 182 LEU A O 1
ATOM 1500 N N . THR A 1 183 ? 5.940 2.758 3.051 1.00 92.31 183 THR A N 1
ATOM 1501 C CA . THR A 1 183 ? 7.004 1.873 3.534 1.00 92.31 183 THR A CA 1
ATOM 1502 C C . THR A 1 183 ? 7.854 1.386 2.367 1.00 92.31 183 THR A C 1
ATOM 1504 O O . THR A 1 183 ? 9.072 1.529 2.433 1.00 92.31 183 THR A O 1
ATOM 1507 N N . HIS A 1 184 ? 7.233 0.935 1.272 1.00 90.94 184 HIS A N 1
ATOM 1508 C CA . HIS A 1 184 ? 7.947 0.580 0.041 1.00 90.94 184 HIS A CA 1
ATOM 1509 C C . HIS A 1 184 ? 8.768 1.750 -0.501 1.00 90.94 184 HIS A C 1
ATOM 1511 O O . HIS A 1 184 ? 9.979 1.643 -0.665 1.00 90.94 184 HIS A O 1
ATOM 1517 N N . LEU A 1 185 ? 8.126 2.906 -0.711 1.00 90.19 185 LEU A N 1
ATOM 1518 C CA . LEU A 1 185 ? 8.813 4.098 -1.219 1.00 90.19 185 LEU A CA 1
ATOM 1519 C C . LEU A 1 185 ? 9.947 4.546 -0.294 1.00 90.19 185 LEU A C 1
ATOM 1521 O O . LEU A 1 185 ? 10.945 5.084 -0.766 1.00 90.19 185 LEU A O 1
ATOM 1525 N N . ALA A 1 186 ? 9.802 4.365 1.017 1.00 88.50 186 ALA A N 1
ATOM 1526 C CA . ALA A 1 186 ?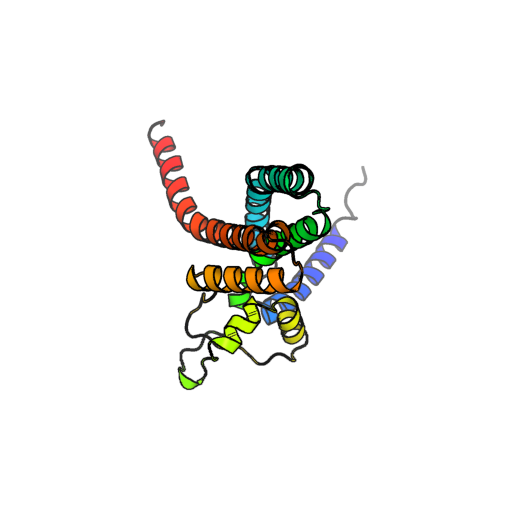 10.851 4.672 1.968 1.00 88.50 186 ALA A CA 1
ATOM 1527 C C . ALA A 1 186 ? 12.038 3.724 1.799 1.00 88.50 186 ALA A C 1
ATOM 1529 O O . ALA A 1 186 ? 13.153 4.220 1.772 1.00 88.50 186 ALA A O 1
ATOM 1530 N N . VAL A 1 187 ? 11.840 2.412 1.629 1.00 83.94 187 VAL A N 1
ATOM 1531 C CA . VAL A 1 187 ? 12.947 1.464 1.381 1.00 83.94 187 VAL A CA 1
ATOM 1532 C C . VAL A 1 187 ? 13.681 1.813 0.088 1.00 83.94 187 VAL A C 1
ATOM 1534 O O . VAL A 1 187 ? 14.898 2.010 0.108 1.00 83.94 187 VAL A O 1
ATOM 1537 N N . ASP A 1 188 ? 12.936 2.027 -0.993 1.00 79.12 188 ASP A N 1
ATOM 1538 C CA . ASP A 1 188 ? 13.492 2.367 -2.304 1.00 79.12 188 ASP A CA 1
ATOM 1539 C C . ASP A 1 188 ? 14.252 3.699 -2.314 1.00 79.12 188 ASP A C 1
ATOM 1541 O O . ASP A 1 188 ? 15.268 3.842 -2.996 1.00 79.12 188 ASP A O 1
ATOM 1545 N N . ASN A 1 189 ? 13.794 4.686 -1.538 1.00 68.81 189 ASN A N 1
ATOM 1546 C CA . ASN A 1 189 ? 14.489 5.966 -1.383 1.00 68.81 189 ASN A CA 1
ATOM 1547 C C . ASN A 1 189 ? 15.606 5.911 -0.317 1.00 68.81 189 ASN A C 1
ATOM 1549 O O . ASN A 1 189 ? 16.595 6.637 -0.424 1.00 68.81 189 ASN A O 1
ATOM 1553 N N . ILE A 1 190 ? 15.528 5.027 0.684 1.00 52.34 190 ILE A N 1
ATOM 1554 C CA . ILE A 1 190 ? 16.610 4.757 1.651 1.00 52.34 190 ILE A CA 1
ATOM 1555 C C . ILE A 1 190 ? 17.780 4.037 0.962 1.00 52.34 190 ILE A C 1
ATOM 1557 O O . ILE A 1 190 ? 18.929 4.228 1.372 1.00 52.34 190 ILE A O 1
ATOM 1561 N N . ALA A 1 191 ? 17.547 3.325 -0.145 1.00 44.78 191 ALA A N 1
ATOM 1562 C CA . ALA A 1 191 ? 18.617 2.806 -0.997 1.00 44.78 191 ALA A CA 1
ATOM 1563 C C . ALA A 1 191 ? 19.511 3.915 -1.608 1.00 44.78 191 ALA A C 1
ATOM 1565 O O . ALA A 1 191 ? 20.667 3.646 -1.936 1.00 44.78 191 ALA A O 1
ATOM 1566 N N . TRP A 1 192 ? 19.065 5.182 -1.652 1.00 41.47 192 TRP A N 1
ATOM 1567 C CA . TRP A 1 192 ? 19.942 6.338 -1.921 1.00 41.47 192 TRP A CA 1
ATOM 1568 C C . TRP A 1 192 ? 20.683 6.842 -0.668 1.00 41.47 192 TRP A C 1
ATOM 1570 O O . TRP A 1 192 ? 21.840 7.2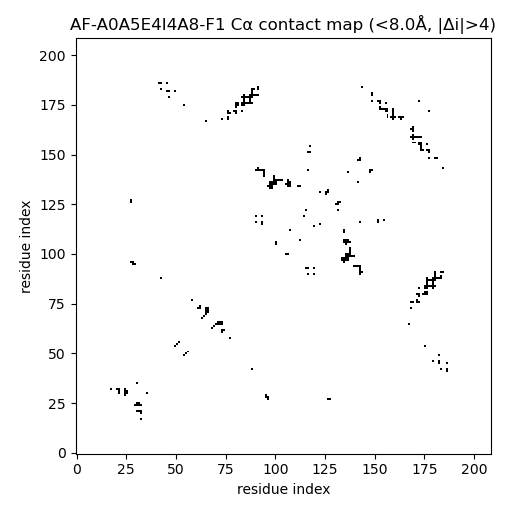58 -0.748 1.00 41.47 192 TRP A O 1
ATOM 1580 N N . GLY A 1 193 ? 20.069 6.756 0.515 1.00 38.62 193 GLY A N 1
ATOM 1581 C CA . GLY A 1 193 ? 20.674 7.164 1.791 1.00 38.62 193 GLY A CA 1
ATOM 1582 C C . GLY A 1 193 ? 21.734 6.195 2.333 1.00 38.62 193 GLY A C 1
ATOM 1583 O O . GLY A 1 193 ? 22.636 6.610 3.065 1.00 38.62 193 GLY A O 1
ATOM 1584 N N . CYS A 1 194 ? 21.690 4.915 1.949 1.00 38.00 194 CYS A N 1
ATOM 1585 C CA . CYS A 1 194 ? 22.666 3.918 2.400 1.00 38.00 194 CYS A CA 1
ATOM 1586 C C . CYS A 1 194 ? 24.042 4.077 1.722 1.00 38.00 194 CYS A C 1
ATOM 1588 O O . CYS A 1 194 ? 25.065 3.723 2.312 1.00 38.00 194 CYS A O 1
ATOM 1590 N N . ILE A 1 195 ? 24.102 4.709 0.542 1.00 41.94 195 ILE A N 1
ATOM 1591 C CA . ILE A 1 195 ? 25.371 5.121 -0.078 1.00 41.94 195 ILE A CA 1
ATOM 1592 C C . ILE 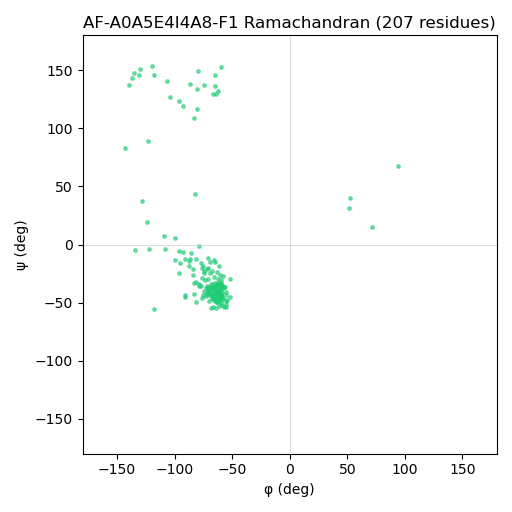A 1 195 ? 26.028 6.237 0.751 1.00 41.94 195 ILE A C 1
ATOM 1594 O O . ILE A 1 195 ? 27.236 6.190 0.964 1.00 41.94 195 ILE A O 1
ATOM 1598 N N . ILE A 1 196 ? 25.241 7.157 1.323 1.00 42.56 196 ILE A N 1
ATOM 1599 C CA . ILE A 1 196 ? 25.740 8.268 2.154 1.00 42.56 196 ILE A CA 1
ATOM 1600 C C . ILE A 1 196 ? 26.085 7.798 3.578 1.00 42.56 196 ILE A C 1
ATOM 1602 O O . ILE A 1 196 ? 27.090 8.224 4.155 1.00 42.56 196 ILE A O 1
ATOM 1606 N N . HIS A 1 197 ? 25.328 6.858 4.157 1.00 39.81 197 HIS A N 1
ATOM 1607 C CA . HIS A 1 197 ? 25.646 6.363 5.500 1.00 39.81 197 HIS A CA 1
ATOM 1608 C C . HIS A 1 197 ? 26.911 5.486 5.527 1.00 39.81 197 HIS A C 1
ATOM 1610 O O . HIS A 1 197 ? 27.662 5.535 6.508 1.00 39.81 197 HIS A O 1
ATOM 1616 N N . LYS A 1 198 ? 27.227 4.777 4.429 1.00 39.72 198 LYS A N 1
ATOM 1617 C CA . LYS A 1 198 ? 28.533 4.113 4.248 1.00 39.72 198 LYS A CA 1
ATOM 1618 C C . LYS A 1 198 ? 29.695 5.112 4.139 1.00 39.72 198 LYS A C 1
ATOM 1620 O O . LYS A 1 198 ? 30.806 4.776 4.543 1.00 39.72 198 LYS A O 1
ATOM 1625 N N . THR A 1 199 ? 29.463 6.340 3.664 1.00 43.16 199 THR A N 1
ATOM 1626 C CA . THR A 1 199 ? 30.474 7.416 3.639 1.00 43.16 199 THR A CA 1
ATOM 1627 C C . THR A 1 199 ? 30.712 8.010 5.032 1.00 43.16 199 THR A C 1
ATOM 1629 O O . THR A 1 199 ? 31.859 8.224 5.419 1.00 43.16 199 THR A O 1
ATOM 1632 N N . ILE A 1 200 ? 29.656 8.192 5.834 1.00 43.91 200 ILE A N 1
ATOM 1633 C CA . ILE A 1 200 ? 29.758 8.734 7.205 1.00 43.91 200 ILE A CA 1
ATOM 1634 C C . ILE A 1 200 ? 30.393 7.719 8.172 1.00 43.91 200 ILE A C 1
ATOM 1636 O O . ILE A 1 200 ? 31.177 8.093 9.044 1.00 43.91 200 ILE A O 1
ATOM 1640 N N . THR A 1 201 ? 30.117 6.423 8.003 1.00 44.28 201 THR A N 1
ATOM 1641 C CA . THR A 1 201 ? 30.767 5.372 8.809 1.00 44.28 201 THR A CA 1
ATOM 1642 C C . THR A 1 201 ? 32.210 5.089 8.376 1.00 44.28 201 THR A C 1
ATOM 1644 O O . THR A 1 201 ? 33.029 4.786 9.239 1.00 44.28 201 THR A O 1
ATOM 1647 N N . ARG A 1 202 ? 32.581 5.287 7.097 1.00 41.56 202 ARG A N 1
ATOM 1648 C CA . ARG A 1 202 ? 33.998 5.271 6.670 1.00 41.56 202 ARG A CA 1
ATOM 1649 C C . ARG A 1 202 ? 34.783 6.506 7.119 1.00 41.56 202 ARG A C 1
ATOM 1651 O O . ARG A 1 202 ? 35.926 6.350 7.519 1.00 41.56 202 ARG A O 1
ATOM 1658 N N . SER A 1 203 ? 34.195 7.704 7.126 1.00 36.31 203 SER A N 1
ATOM 1659 C CA . SER A 1 203 ? 34.876 8.925 7.601 1.00 36.31 203 SER A CA 1
ATOM 1660 C C . SER A 1 203 ? 35.256 8.856 9.091 1.00 36.31 203 SER A C 1
ATOM 1662 O O . SER A 1 203 ? 36.338 9.304 9.463 1.00 36.31 203 SER A O 1
ATOM 1664 N N . LYS A 1 204 ? 34.447 8.197 9.934 1.00 38.50 204 LYS A N 1
ATOM 1665 C CA . LYS A 1 204 ? 34.812 7.929 11.339 1.00 38.50 204 LYS A CA 1
ATOM 1666 C C . LYS A 1 204 ? 35.915 6.877 11.511 1.00 38.50 204 LYS A C 1
ATOM 1668 O O . LYS A 1 204 ? 36.555 6.862 12.554 1.00 38.50 204 LYS A O 1
ATOM 1673 N N . ALA A 1 205 ? 36.151 6.025 10.513 1.00 43.25 205 ALA A N 1
ATOM 1674 C CA . ALA A 1 205 ? 37.188 4.995 10.570 1.00 43.25 205 ALA A CA 1
ATOM 1675 C C . ALA A 1 205 ? 38.588 5.513 10.181 1.00 43.25 205 ALA A C 1
ATOM 1677 O O . ALA A 1 205 ? 39.569 4.911 10.594 1.00 43.25 205 ALA A O 1
ATOM 1678 N N . TYR A 1 206 ? 38.693 6.635 9.454 1.00 44.16 206 TYR A N 1
ATOM 1679 C CA . TYR A 1 206 ? 39.977 7.277 9.105 1.00 44.16 206 TYR A CA 1
ATOM 1680 C C . TYR A 1 206 ? 40.422 8.371 10.091 1.00 44.16 206 TYR A C 1
ATOM 1682 O O . TYR A 1 206 ? 41.527 8.883 9.975 1.00 44.16 206 TYR A O 1
ATOM 1690 N N . HIS A 1 207 ? 39.579 8.731 11.064 1.00 40.44 207 HIS A N 1
ATOM 1691 C CA . HIS A 1 207 ? 39.941 9.633 12.169 1.00 40.44 207 HIS A CA 1
ATOM 1692 C C . HIS A 1 207 ? 40.273 8.888 13.475 1.00 40.44 207 HIS A C 1
ATOM 1694 O O . HIS A 1 207 ? 40.482 9.521 14.507 1.00 40.44 207 HIS A O 1
ATOM 1700 N N . LEU A 1 208 ? 40.308 7.553 13.436 1.00 49.28 208 LEU A N 1
ATOM 1701 C CA . LEU A 1 208 ? 40.671 6.679 14.559 1.00 49.28 208 LEU A CA 1
ATOM 1702 C C . LEU A 1 208 ? 41.840 5.735 14.214 1.00 49.28 208 LEU A C 1
ATOM 1704 O O . LEU A 1 208 ? 42.035 4.728 14.892 1.00 49.28 208 LEU A O 1
ATOM 1708 N N . SER A 1 209 ? 42.606 6.064 13.171 1.00 43.31 209 SER A N 1
ATOM 1709 C CA . SER A 1 209 ? 43.871 5.419 12.803 1.00 43.31 209 SER A CA 1
ATOM 1710 C C . SER A 1 209 ? 44.993 6.440 12.798 1.00 43.31 209 SER A C 1
ATOM 1712 O O . SER A 1 209 ? 44.790 7.462 12.102 1.00 43.31 209 SER A O 1
#

Solvent-accessible surface area (backbone atoms only — not comparable to full-atom values): 11397 Å² total; per-residue (Å²): 140,90,80,90,79,80,68,62,63,58,59,52,54,54,50,51,51,49,50,56,47,27,56,50,33,37,74,64,52,70,38,49,56,68,59,53,51,52,51,52,49,55,52,48,56,52,48,53,49,44,42,64,70,50,47,45,59,50,52,54,51,50,50,51,47,26,47,72,76,66,67,44,91,48,64,70,44,49,52,51,15,55,51,35,18,60,52,28,41,52,51,46,64,53,35,51,64,42,42,77,47,92,53,77,89,64,45,48,54,70,66,67,57,50,45,47,72,77,41,38,75,60,49,51,50,32,49,74,71,70,70,49,80,87,43,29,28,78,57,83,57,64,44,77,34,72,66,43,49,52,54,49,26,51,50,32,35,56,51,19,54,75,76,31,91,49,72,76,50,13,49,35,32,24,53,30,23,40,48,16,35,49,49,37,54,46,53,66,53,43,64,61,49,52,62,52,51,56,49,57,58,48,56,59,57,65,76,74,106

Radius of gyration: 21.71 Å; Cα contacts (8 Å, |Δi|>4): 183; chains: 1; bounding box: 65×53×54 Å

Sequence (209 aa):
MVKSKMCAPMKKTNRLLRRKWDDIFYCLIKATFDKFGNEVSEHAAFMKWVAKRILMPLTVFYVLTGLIFFKIYVVGSLFLGALFFIYSNFLPDLDSLMIATNDKKRVSEWHEKYLLLFFAPVLVYYAVSGQAKPIYTTKGKEFHTTKALVTYVCFLFLFGLVLWRNPLQHTILPIFGGLGYLTHLAVDNIAWGCIIHKTITRSKAYHLS

pLDDT: mean 81.32, std 17.77, range [36.31, 97.5]

Mean predicted aligned error: 10.59 Å

Secondary structure (DSSP, 8-state):
----STHHHHHHHHHHHHHHHHHHHHHHHSS-HHHHHHHHHHHHHHHHHHIIIIIHHHHHHHHHIIIIIS----HHHHHHHHHHHHHHTTSGGGGGGEEE-S-GGGPPPHHHHHHHHHSHHHHHHHHHTT-SPPEEESSS-SSSSHHHHHHHHHHHHHHHHHH-SSHHHHHHHHHHHHHHHHHHHHHHHHHHHHHHHHHHHHHTTSS--

Foldseek 3Di:
DDDDDPPPVVVVVVVVVQVVVQVLCCVQQVDHPVVVVVLVVLLVVLLVVCCVPPVVVVLVVLCCCCCPPVVHDQPVLSVVLQVLLQVLLCLQSCLSQAAADPDPVQADDPVVVCCCNLPVVVQSVCSSVVNDDHHYDNDSGPCLDVVVLVVSLVVQLVVLVVVDPDPSSSNS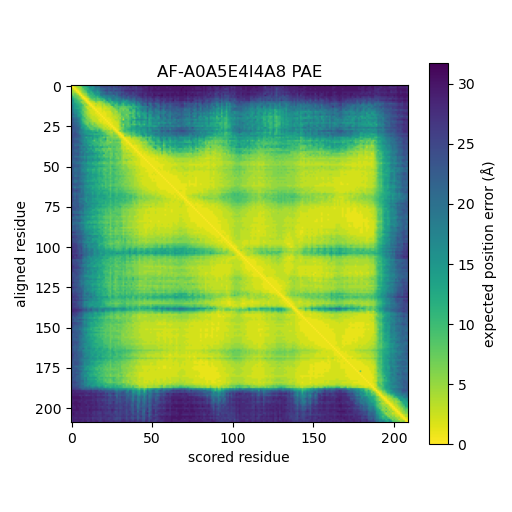NSVSNSNSNVSNNCSVVCVVVVVVVVVVVVVVVVVVD